Protein AF-A0A953X264-F1 (afdb_monomer)

Solvent-accessible surface area (backbone atoms only — not comparable to full-atom values): 19572 Å² total; per-residue (Å²): 108,73,66,74,77,39,59,80,30,33,63,89,35,45,69,56,50,50,54,51,33,54,52,31,49,48,50,25,53,53,39,51,51,51,44,51,53,51,53,50,53,47,52,52,52,52,49,52,46,52,54,51,52,56,54,53,56,40,58,72,68,73,46,66,70,51,72,53,58,54,45,50,52,52,45,52,54,50,51,50,53,51,60,63,43,54,80,81,44,60,83,83,37,71,69,49,46,52,53,47,53,51,45,55,51,46,53,50,51,40,52,54,59,70,73,55,82,90,76,82,90,74,86,75,94,70,92,72,80,56,77,64,59,54,53,51,53,50,54,51,50,53,54,50,47,51,54,50,48,54,50,39,54,52,42,50,56,50,27,51,49,30,51,51,54,31,50,56,44,48,55,38,58,70,48,16,63,59,47,36,53,52,50,53,50,53,49,53,50,50,53,51,51,51,54,50,49,53,51,51,52,50,51,50,52,51,52,53,50,52,51,47,35,55,74,70,63,69,51,89,74,86,72,82,87,73,80,89,76,80,78,89,65,81,90,71,78,66,66,69,61,54,53,55,49,52,52,52,50,51,50,51,50,53,52,50,51,54,51,50,54,55,73,69,52,83,74,78,84,47,77,66,50,42,36,75,73,73,59,64,81,83,91,74,85,82,81,87,79,79,49,77,67,55,55,52,51,51,52,51,52,52,51,50,51,52,51,50,51,51,50,53,53,52,50,51,53,50,49,41,36,75,76,74,48,54,63,67,60,54,54,50,54,52,55,65,70,74,108

Structure (mmCIF, N/CA/C/O backbone):
data_AF-A0A953X264-F1
#
_entry.id   AF-A0A953X264-F1
#
loop_
_atom_site.group_PDB
_atom_site.id
_atom_site.type_symbol
_atom_site.label_atom_id
_atom_site.label_alt_id
_atom_site.label_comp_id
_atom_site.label_asym_id
_atom_site.label_entity_id
_atom_site.label_seq_id
_atom_site.pdbx_PDB_ins_code
_atom_site.Cartn_x
_atom_site.Cartn_y
_atom_site.Cartn_z
_atom_site.occupancy
_atom_site.B_iso_or_equiv
_atom_site.auth_seq_id
_atom_site.auth_comp_id
_atom_site.auth_asym_id
_atom_site.auth_atom_id
_atom_site.pdbx_PDB_model_num
ATOM 1 N N . ASP A 1 1 ? -1.391 13.172 -0.044 1.00 89.44 1 ASP A N 1
ATOM 2 C CA . ASP A 1 1 ? -2.869 13.216 0.068 1.00 89.44 1 ASP A CA 1
ATOM 3 C C . ASP A 1 1 ? -3.516 11.909 0.502 1.00 89.44 1 ASP A C 1
ATOM 5 O O . ASP A 1 1 ? -4.159 11.907 1.542 1.00 89.44 1 ASP A O 1
ATOM 9 N N . PHE A 1 2 ? -3.340 10.791 -0.218 1.00 93.06 2 PHE A N 1
ATOM 10 C CA . PHE A 1 2 ? -4.019 9.523 0.119 1.00 93.06 2 PHE A CA 1
ATOM 11 C C . PHE A 1 2 ? -3.762 9.045 1.560 1.00 93.06 2 PHE A C 1
ATOM 13 O O . PHE A 1 2 ? -4.703 8.732 2.286 1.00 93.06 2 PHE A O 1
ATOM 20 N N . ARG A 1 3 ? -2.497 9.071 2.008 1.00 92.25 3 ARG A N 1
ATOM 21 C CA . ARG A 1 3 ? -2.125 8.724 3.391 1.00 92.25 3 ARG A CA 1
ATOM 22 C C . ARG A 1 3 ? -2.733 9.665 4.440 1.00 92.25 3 ARG A C 1
ATOM 24 O O . ARG A 1 3 ? -3.077 9.204 5.517 1.00 92.25 3 ARG A O 1
ATOM 31 N N . LEU A 1 4 ? -2.894 10.956 4.125 1.00 92.38 4 LEU A N 1
ATOM 32 C CA . LEU A 1 4 ? -3.469 11.952 5.044 1.00 92.38 4 LEU A CA 1
ATOM 33 C C . LEU A 1 4 ? -4.977 11.758 5.239 1.00 92.38 4 LEU A C 1
ATOM 35 O O . LEU A 1 4 ? -5.487 12.001 6.325 1.00 92.38 4 LEU A O 1
ATOM 39 N N . LYS A 1 5 ? -5.686 11.297 4.204 1.00 93.25 5 LYS A N 1
ATOM 40 C CA . LYS A 1 5 ? -7.124 11.002 4.290 1.00 93.25 5 LYS A CA 1
ATOM 41 C C . LYS A 1 5 ? -7.422 9.702 5.044 1.00 93.25 5 LYS A C 1
ATOM 43 O O . LYS A 1 5 ? -8.493 9.582 5.620 1.00 93.25 5 LYS A O 1
ATOM 48 N N . ASN A 1 6 ? -6.482 8.754 5.054 1.00 93.62 6 ASN A N 1
ATOM 49 C CA . ASN A 1 6 ? -6.672 7.403 5.595 1.00 93.62 6 ASN A CA 1
ATOM 50 C C . ASN A 1 6 ? -5.762 7.087 6.796 1.00 93.62 6 ASN A C 1
ATOM 52 O O . ASN A 1 6 ? -5.444 5.927 7.032 1.00 93.62 6 ASN A O 1
ATOM 56 N N . THR A 1 7 ? -5.324 8.098 7.550 1.00 92.38 7 THR A N 1
ATOM 57 C CA . THR A 1 7 ? -4.299 7.979 8.610 1.00 92.38 7 THR A CA 1
ATOM 58 C C . THR A 1 7 ? -4.561 6.874 9.630 1.00 92.38 7 THR A C 1
ATOM 60 O O . THR A 1 7 ? -3.624 6.190 10.040 1.00 92.38 7 THR A O 1
ATOM 63 N N . LEU A 1 8 ? -5.819 6.692 10.037 1.00 91.00 8 LEU A N 1
ATOM 64 C CA . LEU A 1 8 ? -6.211 5.696 11.038 1.00 91.00 8 LEU A CA 1
ATOM 65 C C . LEU A 1 8 ? -6.263 4.271 10.478 1.00 91.00 8 LEU A C 1
ATOM 67 O O . LEU A 1 8 ? -6.028 3.326 11.221 1.00 91.00 8 LEU A O 1
ATOM 71 N N . ALA A 1 9 ? -6.523 4.119 9.181 1.00 93.62 9 ALA A N 1
ATOM 72 C CA . ALA A 1 9 ? -6.662 2.831 8.501 1.00 93.62 9 ALA A CA 1
ATOM 73 C C . ALA A 1 9 ? -5.407 2.452 7.697 1.00 93.62 9 ALA A C 1
ATOM 75 O O . ALA A 1 9 ? -5.465 1.670 6.747 1.00 93.62 9 ALA A O 1
ATOM 76 N N . LEU A 1 10 ? -4.259 3.045 8.040 1.00 94.56 10 LEU A N 1
ATOM 77 C CA . LEU A 1 10 ? -2.990 2.692 7.420 1.00 94.56 10 LEU A CA 1
ATOM 78 C C . LEU A 1 10 ? -2.531 1.298 7.876 1.00 94.56 10 LEU A C 1
ATOM 80 O O . LEU A 1 10 ? -2.697 0.955 9.050 1.00 94.56 10 LEU A O 1
ATOM 84 N N . PRO A 1 11 ? -1.848 0.531 7.005 1.00 93.88 11 PRO A N 1
ATOM 85 C CA . PRO A 1 11 ? -1.339 -0.800 7.348 1.00 93.88 11 PRO A CA 1
ATOM 86 C C . PRO A 1 11 ? -0.408 -0.780 8.566 1.00 93.88 11 PRO A C 1
ATOM 88 O O . PRO A 1 11 ? -0.473 -1.651 9.425 1.00 93.88 11 PRO A O 1
ATOM 91 N N . GLU A 1 12 ? 0.411 0.267 8.681 1.00 93.94 12 GLU A N 1
ATOM 92 C CA . GLU A 1 12 ? 1.339 0.491 9.798 1.00 93.94 12 GLU A CA 1
ATOM 93 C C . GLU A 1 12 ? 0.623 0.664 11.148 1.00 93.94 12 GLU A C 1
ATOM 95 O O . GLU A 1 12 ? 1.206 0.425 12.204 1.00 93.94 12 GLU A O 1
ATOM 100 N N . LYS A 1 13 ? -0.648 1.083 11.132 1.00 94.56 13 LYS A N 1
ATOM 101 C CA . LYS A 1 13 ? -1.473 1.268 12.330 1.00 94.56 13 LYS A CA 1
ATOM 102 C C . LYS A 1 13 ? -2.273 0.023 12.692 1.00 94.56 13 LYS A C 1
ATOM 104 O O . LYS A 1 13 ? -2.806 -0.019 13.793 1.00 94.56 13 LYS A O 1
ATOM 109 N N . LEU A 1 14 ? -2.322 -1.002 11.838 1.00 94.06 14 LEU A N 1
ATOM 110 C CA . LEU A 1 14 ? -3.155 -2.188 12.050 1.00 94.06 14 LEU A CA 1
ATOM 111 C C . LEU A 1 14 ? -2.875 -2.867 13.395 1.00 94.06 14 LEU A C 1
ATOM 113 O O . LEU A 1 14 ? -3.795 -3.106 14.171 1.00 94.06 14 LEU A O 1
ATOM 117 N N . GLN A 1 15 ? -1.603 -3.134 13.700 1.00 95.12 15 GLN A N 1
ATOM 118 C CA . GLN A 1 15 ? -1.224 -3.815 14.940 1.00 95.12 15 GLN A CA 1
ATOM 119 C C . GLN A 1 15 ? -1.522 -2.966 16.184 1.00 95.12 15 GLN A C 1
ATOM 121 O O . GLN A 1 15 ? -1.933 -3.493 17.215 1.00 95.12 15 GLN A O 1
ATOM 126 N N . PHE A 1 16 ? -1.360 -1.645 16.075 1.00 95.75 16 PHE A N 1
ATOM 127 C CA . PHE A 1 16 ? -1.741 -0.709 17.128 1.00 95.75 16 PHE A CA 1
ATOM 128 C C . PHE A 1 16 ? -3.264 -0.670 17.320 1.00 95.75 16 PHE A C 1
ATOM 130 O O . PHE A 1 16 ? -3.746 -0.787 18.438 1.00 95.75 16 PHE A O 1
ATOM 137 N N . ASN A 1 17 ? -4.039 -0.583 16.240 1.00 95.44 17 ASN A N 1
ATOM 138 C CA . ASN A 1 17 ? -5.499 -0.568 16.309 1.00 95.44 17 ASN A CA 1
ATOM 139 C C . ASN A 1 17 ? -6.051 -1.874 16.896 1.00 95.44 17 ASN A C 1
ATOM 141 O O . ASN A 1 17 ? -6.981 -1.826 17.693 1.00 95.44 17 ASN A O 1
ATOM 145 N N . MET A 1 18 ? -5.455 -3.022 16.558 1.00 95.75 18 MET A N 1
ATOM 146 C CA . MET A 1 18 ? -5.818 -4.324 17.127 1.00 95.75 18 MET A CA 1
ATOM 147 C C . MET A 1 18 ? -5.576 -4.388 18.639 1.00 95.75 18 MET A C 1
ATOM 149 O O . MET A 1 18 ? -6.440 -4.864 19.369 1.00 95.75 18 MET A O 1
ATOM 153 N N . SER A 1 19 ? -4.443 -3.875 19.130 1.00 96.81 19 SER A N 1
ATOM 154 C CA . SER A 1 19 ? -4.162 -3.879 20.572 1.00 96.81 19 SER A CA 1
ATOM 155 C C . SER A 1 19 ? -5.052 -2.901 21.344 1.00 96.81 19 SER A C 1
ATOM 157 O O . SER A 1 19 ? -5.489 -3.197 22.458 1.00 96.81 19 SER A O 1
ATOM 159 N N . ILE A 1 20 ? -5.381 -1.749 20.747 1.00 96.94 20 ILE A N 1
ATOM 160 C CA . ILE A 1 20 ? -6.362 -0.821 21.319 1.00 96.94 20 ILE A CA 1
ATOM 161 C C . ILE A 1 20 ? -7.764 -1.437 21.302 1.00 96.94 20 ILE A C 1
ATOM 163 O O . ILE A 1 20 ? -8.483 -1.279 22.289 1.00 96.94 20 ILE A O 1
ATOM 167 N N . LEU A 1 21 ? -8.144 -2.159 20.243 1.00 97.62 21 LEU A N 1
ATOM 168 C CA . LEU A 1 21 ? -9.421 -2.868 20.172 1.00 97.62 21 LEU A CA 1
ATOM 169 C C . LEU A 1 21 ? -9.524 -3.895 21.300 1.00 97.62 21 LEU A C 1
ATOM 171 O O . LEU A 1 21 ? -10.467 -3.824 22.079 1.00 97.62 21 LEU A O 1
ATOM 175 N N . GLU A 1 22 ? -8.530 -4.772 21.444 1.00 97.62 22 GLU A N 1
ATOM 176 C CA . GLU A 1 22 ? -8.503 -5.798 22.493 1.00 97.62 22 GLU A CA 1
ATOM 177 C C . GLU A 1 22 ? -8.615 -5.176 23.893 1.00 97.62 22 GLU A C 1
ATOM 179 O O . GLU A 1 22 ? -9.422 -5.607 24.719 1.00 97.62 22 GLU A O 1
ATOM 184 N N . ARG A 1 23 ? -7.859 -4.102 24.156 1.00 97.88 23 ARG A N 1
ATOM 185 C CA . ARG A 1 23 ? -7.937 -3.381 25.432 1.00 97.88 23 ARG A CA 1
ATOM 186 C C . ARG A 1 23 ? -9.305 -2.730 25.644 1.00 97.88 23 ARG A C 1
ATOM 188 O O . ARG A 1 23 ? -9.817 -2.758 26.758 1.00 97.88 23 ARG A O 1
ATOM 195 N N . THR A 1 24 ? -9.890 -2.139 24.605 1.00 97.75 24 THR A N 1
ATOM 196 C CA . THR A 1 24 ? -11.208 -1.488 24.677 1.00 97.75 24 THR A CA 1
ATOM 197 C C . THR A 1 24 ? -12.318 -2.507 24.907 1.00 97.75 24 THR A C 1
ATOM 199 O O . THR A 1 24 ? -13.191 -2.275 25.739 1.00 97.75 24 THR A O 1
ATOM 202 N N . GLU A 1 25 ? -12.266 -3.653 24.229 1.00 96.94 25 GLU A N 1
ATOM 203 C CA . GLU A 1 25 ? -13.202 -4.760 24.429 1.00 96.94 25 GLU A CA 1
ATOM 204 C C . GLU A 1 25 ? -13.081 -5.357 25.827 1.00 96.94 25 GLU A C 1
ATOM 206 O O . GLU A 1 25 ? -14.096 -5.595 26.480 1.00 96.94 25 GLU A O 1
ATOM 211 N N . LYS A 1 26 ? -11.850 -5.538 26.319 1.00 97.75 26 LYS A N 1
ATOM 212 C CA . LYS A 1 26 ? -11.614 -5.983 27.690 1.00 97.75 26 LYS A CA 1
ATOM 213 C C . LYS A 1 26 ? -12.192 -4.999 28.705 1.00 97.75 26 LYS A C 1
ATOM 215 O O . LYS A 1 26 ? -12.927 -5.422 29.588 1.00 97.75 26 LYS A O 1
ATOM 220 N N . ASN A 1 27 ? -11.927 -3.702 28.544 1.00 97.31 27 ASN A N 1
ATOM 221 C CA . ASN A 1 27 ? -12.495 -2.675 29.417 1.00 97.31 27 ASN A CA 1
ATOM 222 C C . ASN A 1 27 ? -14.030 -2.691 29.372 1.00 97.31 27 ASN A C 1
ATOM 224 O O . ASN A 1 27 ? -14.659 -2.623 30.419 1.00 97.31 27 ASN A O 1
ATOM 228 N N . ALA A 1 28 ? -14.634 -2.830 28.186 1.00 97.19 28 ALA A N 1
ATOM 229 C CA . ALA A 1 28 ? -16.085 -2.938 28.052 1.00 97.19 28 ALA A CA 1
ATOM 230 C C . ALA A 1 28 ? -16.637 -4.154 28.812 1.00 97.19 28 ALA A C 1
ATOM 232 O O . ALA A 1 28 ? -17.620 -4.022 29.538 1.00 97.19 28 ALA A O 1
ATOM 233 N N . ALA A 1 29 ? -15.990 -5.3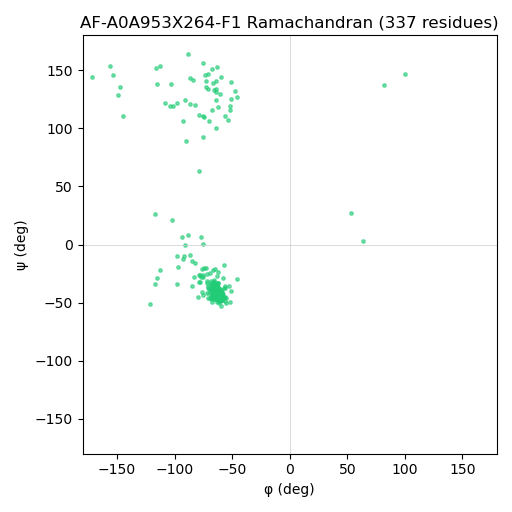15 28.676 1.00 96.94 29 ALA A N 1
ATOM 234 C CA . ALA A 1 29 ? -16.386 -6.541 29.363 1.00 96.94 29 ALA A CA 1
ATOM 235 C C . ALA A 1 29 ? -16.215 -6.441 30.887 1.00 96.94 29 ALA A C 1
ATOM 237 O O . ALA A 1 29 ? -17.073 -6.913 31.630 1.00 96.94 29 ALA A O 1
ATOM 238 N N . ASP A 1 30 ? -15.134 -5.817 31.357 1.00 97.25 30 ASP A N 1
ATOM 239 C CA . ASP A 1 30 ? -14.887 -5.605 32.783 1.00 97.25 30 ASP A CA 1
ATOM 240 C C . ASP A 1 30 ? -15.913 -4.618 33.377 1.00 97.25 30 ASP A C 1
ATOM 242 O O . ASP A 1 30 ? -16.526 -4.924 34.396 1.00 97.25 30 ASP A O 1
ATOM 246 N N . THR A 1 31 ? -16.225 -3.512 32.689 1.00 96.69 31 THR A N 1
ATOM 247 C CA . THR A 1 31 ? -17.299 -2.590 33.106 1.00 96.69 31 THR A CA 1
ATOM 248 C C . THR A 1 31 ? -18.675 -3.268 33.113 1.00 96.69 31 THR A C 1
ATOM 250 O O . THR A 1 31 ? -19.492 -3.007 33.992 1.00 96.69 31 THR A O 1
ATOM 253 N N . GLU A 1 32 ? -18.953 -4.158 32.160 1.00 96.25 32 GLU A N 1
ATOM 254 C CA . GLU A 1 32 ? -20.216 -4.903 32.103 1.00 96.25 32 GLU A CA 1
ATOM 255 C C . GLU A 1 32 ? -20.350 -5.900 33.266 1.00 96.25 32 GLU A C 1
ATOM 257 O O . GLU A 1 32 ? -21.433 -6.040 33.834 1.00 96.25 32 GLU A O 1
ATOM 262 N N . ARG A 1 33 ? -19.242 -6.514 33.702 1.00 96.94 33 ARG A N 1
ATOM 263 C CA . ARG A 1 33 ? -19.202 -7.316 34.937 1.00 96.94 33 ARG A CA 1
ATOM 264 C C . ARG A 1 33 ? -19.456 -6.469 36.183 1.00 96.94 33 ARG A C 1
ATOM 266 O O . ARG A 1 33 ? -20.216 -6.903 37.045 1.00 96.94 33 ARG A O 1
ATOM 273 N N . ASP A 1 34 ? -18.884 -5.269 36.263 1.00 96.00 34 ASP A N 1
ATOM 274 C CA . ASP A 1 34 ? -19.115 -4.354 37.388 1.00 96.00 34 ASP A CA 1
ATOM 275 C C . ASP A 1 34 ? -20.585 -3.913 37.475 1.00 96.00 34 ASP A C 1
ATOM 277 O O . ASP A 1 34 ? -21.149 -3.832 38.566 1.00 96.00 34 ASP A O 1
ATOM 281 N N . ILE A 1 35 ? -21.235 -3.673 36.329 1.00 95.62 35 ILE A N 1
ATOM 282 C CA . ILE A 1 35 ? -22.674 -3.370 36.268 1.00 95.62 35 ILE A CA 1
ATOM 283 C C . ILE A 1 35 ? -23.492 -4.538 36.828 1.00 95.62 35 ILE A C 1
ATOM 285 O O . ILE A 1 35 ? -24.383 -4.312 37.646 1.00 95.62 35 ILE A O 1
ATOM 289 N N . LEU A 1 36 ? -23.175 -5.775 36.428 1.00 95.94 36 LEU A N 1
ATOM 290 C CA . LEU A 1 36 ? -23.853 -6.970 36.938 1.00 95.94 36 LEU A CA 1
ATOM 291 C C . LEU A 1 36 ? -23.663 -7.135 38.452 1.00 95.94 36 LEU A C 1
ATOM 293 O O . LEU A 1 36 ? -24.626 -7.447 39.150 1.00 95.94 36 LEU A O 1
ATOM 297 N N . ALA A 1 37 ? -22.459 -6.871 38.966 1.00 95.25 37 ALA A N 1
ATOM 298 C CA . ALA A 1 37 ? -22.181 -6.915 40.400 1.00 95.25 37 ALA A CA 1
ATOM 299 C C . ALA A 1 37 ? -22.993 -5.865 41.182 1.00 95.25 37 ALA A C 1
ATOM 301 O O . ALA A 1 37 ? -23.547 -6.178 42.236 1.00 95.25 37 ALA A O 1
ATOM 302 N N . ILE A 1 38 ? -23.126 -4.641 40.651 1.00 94.81 38 ILE A N 1
ATOM 303 C CA . ILE A 1 38 ? -23.982 -3.602 41.249 1.00 94.81 38 ILE A CA 1
ATOM 304 C C . ILE A 1 38 ? -25.459 -4.009 41.202 1.00 94.81 38 ILE A C 1
ATOM 306 O O . ILE A 1 38 ? -26.181 -3.799 42.177 1.00 94.81 38 ILE A O 1
ATOM 310 N N . ASP A 1 39 ? -25.922 -4.588 40.094 1.00 93.50 39 ASP A N 1
ATOM 311 C CA . ASP A 1 39 ? -27.306 -5.056 39.963 1.00 93.50 39 ASP A CA 1
ATOM 312 C C . ASP A 1 39 ? -27.630 -6.164 40.977 1.00 93.50 39 ASP A C 1
ATOM 314 O O . ASP A 1 39 ? -28.718 -6.171 41.564 1.00 93.50 39 ASP A O 1
ATOM 318 N N . GLU A 1 40 ? -26.676 -7.054 41.252 1.00 93.31 40 GLU A N 1
ATOM 319 C CA . GLU A 1 40 ? -26.794 -8.070 42.296 1.00 93.31 40 GLU A CA 1
ATOM 320 C C . GLU A 1 40 ? -26.786 -7.458 43.710 1.00 93.31 40 GLU A C 1
ATOM 322 O O . GLU A 1 40 ? -27.677 -7.768 44.506 1.00 93.31 40 GLU A O 1
ATOM 327 N N . GLU A 1 41 ? -25.876 -6.520 44.009 1.00 92.62 41 GLU A N 1
ATOM 328 C CA . GLU A 1 41 ? -25.844 -5.802 45.297 1.00 92.62 41 GLU A CA 1
ATOM 329 C C . GLU A 1 41 ? -27.166 -5.063 45.559 1.00 92.62 41 GLU A C 1
ATOM 331 O O . GLU A 1 41 ? -27.752 -5.180 46.640 1.00 92.62 41 GLU A O 1
ATOM 336 N N . LYS A 1 42 ? -27.699 -4.361 44.551 1.00 90.62 42 LYS A N 1
ATOM 337 C CA . LYS A 1 42 ? -29.004 -3.693 44.634 1.00 90.62 42 LYS A CA 1
ATOM 338 C C . LYS A 1 42 ? -30.134 -4.680 44.906 1.00 90.62 42 LYS A C 1
ATOM 340 O O . LYS A 1 42 ? -31.029 -4.384 45.701 1.00 90.62 42 LYS A O 1
ATOM 345 N N . ARG A 1 43 ? -30.122 -5.846 44.257 1.00 89.94 43 ARG A N 1
ATOM 346 C CA . ARG A 1 43 ? -31.142 -6.883 44.462 1.00 89.94 43 ARG A CA 1
ATOM 347 C C . ARG A 1 43 ? -31.117 -7.426 45.893 1.00 89.94 43 ARG A C 1
ATOM 349 O O . ARG A 1 43 ? -32.177 -7.657 46.469 1.00 89.94 43 ARG A O 1
ATOM 356 N N . LEU A 1 44 ? -29.932 -7.583 46.480 1.00 90.31 44 LEU A N 1
ATOM 357 C CA . LEU A 1 44 ? -29.779 -7.998 47.875 1.00 90.31 44 LEU A CA 1
ATOM 358 C C . LEU A 1 44 ? -30.261 -6.912 48.849 1.00 90.31 44 LEU A C 1
ATOM 360 O O . LEU A 1 44 ? -31.049 -7.211 49.743 1.00 90.31 44 LEU A O 1
ATOM 364 N N . LEU A 1 45 ? -29.868 -5.651 48.639 1.00 88.81 45 LEU A N 1
ATOM 365 C CA . LEU A 1 45 ? -30.285 -4.525 49.488 1.00 88.81 45 LEU A CA 1
ATOM 366 C C . LEU A 1 45 ? -31.798 -4.281 49.444 1.00 88.81 45 LEU A C 1
ATOM 368 O O . LEU A 1 45 ? -32.422 -4.052 50.476 1.00 88.81 45 LEU A O 1
ATOM 372 N N . THR A 1 46 ? -32.405 -4.355 48.258 1.00 86.50 46 THR A N 1
ATOM 373 C CA . THR A 1 46 ? -33.865 -4.228 48.106 1.00 86.50 46 THR A CA 1
ATOM 374 C C . THR A 1 46 ? -34.607 -5.381 48.775 1.00 86.50 46 THR A C 1
ATOM 376 O O . THR A 1 46 ? -35.639 -5.159 49.406 1.00 86.50 46 THR A O 1
ATOM 379 N N . PHE A 1 47 ? -34.078 -6.606 48.696 1.00 85.69 47 PHE A N 1
ATOM 380 C CA . PHE A 1 47 ? -34.624 -7.744 49.432 1.00 85.69 47 PHE A CA 1
ATOM 381 C C . PHE A 1 47 ? -34.536 -7.530 50.950 1.00 85.69 47 PHE A C 1
ATOM 383 O O . PHE A 1 47 ? -35.542 -7.688 51.639 1.00 85.69 47 PHE A O 1
ATOM 390 N N . GLU A 1 48 ? -33.379 -7.101 51.464 1.00 83.88 48 GLU A N 1
ATOM 391 C CA . GLU A 1 48 ? -33.189 -6.792 52.887 1.00 83.88 48 GLU A CA 1
ATOM 392 C C . GLU A 1 48 ? -34.153 -5.693 53.367 1.00 83.88 48 GLU A C 1
ATOM 394 O O . GLU A 1 48 ? -34.808 -5.857 54.399 1.00 83.88 48 GLU A O 1
ATOM 399 N N . ALA A 1 49 ? -34.294 -4.606 52.602 1.00 82.75 49 ALA A N 1
ATOM 400 C CA . ALA A 1 49 ? -35.219 -3.517 52.912 1.00 82.75 49 ALA A CA 1
ATOM 401 C C . ALA A 1 49 ? -36.678 -3.996 52.964 1.00 82.75 49 ALA A C 1
ATOM 403 O O . ALA A 1 49 ? -37.394 -3.674 53.911 1.00 82.75 49 ALA A O 1
ATOM 404 N N . ASN A 1 50 ? -37.106 -4.809 51.993 1.00 80.56 50 ASN A N 1
ATOM 405 C CA . ASN A 1 50 ? -38.465 -5.352 51.943 1.00 80.56 50 ASN A CA 1
ATOM 406 C C . ASN A 1 50 ? -38.757 -6.298 53.116 1.00 80.56 50 ASN A C 1
ATOM 408 O O . ASN A 1 50 ? -39.837 -6.227 53.705 1.00 80.56 50 ASN A O 1
ATOM 412 N N . VAL A 1 51 ? -37.800 -7.157 53.487 1.00 81.38 51 VAL A N 1
ATOM 413 C CA . VAL A 1 51 ? -37.930 -8.051 54.649 1.00 81.38 51 VAL A CA 1
ATOM 414 C C . VAL A 1 51 ? -38.041 -7.239 55.941 1.00 81.38 51 VAL A C 1
ATOM 416 O O . VAL A 1 51 ? -38.947 -7.485 56.737 1.00 81.38 51 VAL A O 1
ATOM 419 N N . LYS A 1 52 ? -37.180 -6.229 56.135 1.00 75.94 52 LYS A N 1
ATOM 420 C CA . LYS A 1 52 ? -37.241 -5.344 57.311 1.00 75.94 52 LYS A CA 1
ATOM 421 C C . LYS A 1 52 ? -38.565 -4.578 57.377 1.00 75.94 52 LYS A C 1
ATOM 423 O O . LYS A 1 52 ? -39.205 -4.578 58.425 1.00 75.94 52 LYS A O 1
ATOM 428 N N . ALA A 1 53 ? -39.022 -4.009 56.261 1.00 72.81 53 ALA A N 1
ATOM 429 C CA . ALA A 1 53 ? -40.293 -3.288 56.186 1.00 72.81 53 ALA A CA 1
ATOM 430 C C . ALA A 1 53 ? -41.506 -4.187 56.504 1.00 72.81 53 ALA A C 1
ATOM 432 O O . ALA A 1 53 ? -42.414 -3.766 57.226 1.00 72.81 53 ALA A O 1
ATOM 433 N N . ALA A 1 54 ? -41.511 -5.436 56.025 1.00 69.81 54 ALA A N 1
ATOM 434 C CA . ALA A 1 54 ? -42.555 -6.413 56.341 1.00 69.81 54 ALA A CA 1
ATOM 435 C C . ALA A 1 54 ? -42.583 -6.771 57.841 1.00 69.81 54 ALA A C 1
ATOM 437 O O . ALA A 1 54 ? -43.658 -6.906 58.438 1.00 69.81 54 ALA A O 1
ATOM 438 N N . THR A 1 55 ? -41.416 -6.875 58.481 1.00 67.44 55 THR A N 1
ATOM 439 C CA . THR A 1 55 ? -41.303 -7.081 59.933 1.00 67.44 55 THR A CA 1
ATOM 440 C C . THR A 1 55 ? -41.815 -5.866 60.719 1.00 67.44 55 THR A C 1
ATOM 442 O O . THR A 1 55 ? -42.601 -6.040 61.650 1.00 67.44 55 THR A O 1
ATOM 445 N N . SER A 1 56 ? -41.493 -4.637 60.299 1.00 61.50 56 SER A N 1
ATOM 446 C CA . SER A 1 56 ? -41.970 -3.401 60.945 1.00 61.50 56 SER A CA 1
ATOM 447 C C . SER A 1 56 ? -43.487 -3.198 60.847 1.00 61.50 56 SER A C 1
ATOM 449 O O . SER A 1 56 ? -44.115 -2.791 61.825 1.00 61.50 56 SER A O 1
ATOM 451 N N . GLN A 1 57 ? -44.109 -3.517 59.704 1.00 57.44 57 GLN A N 1
ATOM 452 C CA . GLN A 1 57 ? -45.573 -3.459 59.568 1.00 57.44 57 GLN A CA 1
ATOM 453 C C . GLN A 1 57 ? -46.279 -4.431 60.520 1.00 57.44 57 GLN A C 1
ATOM 455 O O . GLN A 1 57 ? -47.337 -4.101 61.047 1.00 57.44 57 GLN A O 1
ATOM 460 N N . THR A 1 58 ? -45.661 -5.584 60.794 1.00 55.22 58 THR A N 1
ATOM 461 C CA . THR A 1 58 ? -46.197 -6.582 61.733 1.00 55.22 58 THR A CA 1
ATOM 462 C C . THR A 1 58 ? -46.198 -6.034 63.170 1.00 55.22 58 THR A C 1
ATOM 464 O O . THR A 1 58 ? -47.192 -6.169 63.880 1.00 55.22 58 THR A O 1
ATOM 467 N N . ALA A 1 59 ? -45.139 -5.318 63.568 1.00 53.19 59 ALA A N 1
ATOM 468 C CA . ALA A 1 59 ? -45.018 -4.701 64.894 1.00 53.19 59 ALA A CA 1
ATOM 469 C C . ALA A 1 59 ? -45.996 -3.528 65.139 1.00 53.19 59 ALA A C 1
ATOM 471 O O . ALA A 1 59 ? -46.442 -3.323 66.266 1.00 53.19 59 ALA A O 1
ATOM 472 N N . LEU A 1 60 ? -46.362 -2.766 64.099 1.00 49.12 60 LEU A N 1
ATOM 473 C CA . LEU A 1 60 ? -47.266 -1.605 64.204 1.00 49.12 60 LEU A CA 1
ATOM 474 C C . LEU A 1 60 ? -48.753 -1.985 64.319 1.00 49.12 60 LEU A C 1
ATOM 476 O O . LEU A 1 60 ? -49.533 -1.235 64.901 1.00 49.12 60 LEU A O 1
ATOM 480 N N . THR A 1 61 ? -49.158 -3.151 63.812 1.00 52.97 61 THR A N 1
ATOM 481 C CA . THR A 1 61 ? -50.539 -3.661 63.917 1.00 52.97 61 THR A CA 1
ATOM 482 C C . THR A 1 61 ? -50.895 -4.236 65.295 1.00 52.97 61 THR A C 1
ATOM 484 O O . THR A 1 61 ? -51.967 -4.818 65.451 1.00 52.97 61 THR A O 1
ATOM 487 N N . GLY A 1 62 ? -50.016 -4.118 66.302 1.00 42.09 62 GLY A N 1
ATOM 488 C CA . GLY A 1 62 ? -50.249 -4.619 67.669 1.00 42.09 62 GLY A CA 1
ATOM 489 C C . GLY A 1 62 ? -50.396 -6.142 67.770 1.00 42.09 62 GLY A C 1
ATOM 490 O O . GLY A 1 62 ? -50.623 -6.686 68.846 1.00 42.09 62 GLY A O 1
ATOM 491 N N . THR A 1 63 ? -50.240 -6.840 66.648 1.00 44.09 63 THR A N 1
ATOM 492 C CA . THR A 1 63 ? -50.092 -8.285 66.597 1.00 44.09 63 THR A CA 1
ATOM 493 C C . THR A 1 63 ? -48.597 -8.518 66.685 1.00 44.09 63 THR A C 1
ATOM 495 O O . THR A 1 63 ? -47.914 -8.506 65.663 1.00 44.09 63 THR A O 1
ATOM 498 N N . SER A 1 64 ? -48.056 -8.650 67.902 1.00 46.47 64 SER A N 1
ATOM 499 C CA . SER A 1 64 ? -46.720 -9.234 68.047 1.00 46.47 64 SER A CA 1
ATOM 500 C C . SER A 1 64 ? -46.699 -10.479 67.163 1.00 46.47 64 SER A C 1
ATOM 502 O O . SER A 1 64 ? -47.645 -11.269 67.279 1.00 46.47 64 SER A O 1
ATOM 504 N N . PRO A 1 65 ? -45.722 -10.644 66.250 1.00 50.12 65 PRO A N 1
ATOM 505 C CA . PRO A 1 65 ? -45.605 -11.900 65.536 1.00 50.12 65 PRO A CA 1
ATOM 506 C C . PRO A 1 65 ? -45.579 -12.971 66.620 1.00 50.12 65 PRO A C 1
ATOM 508 O O . PRO A 1 65 ? -44.715 -12.956 67.498 1.00 50.12 65 PRO A O 1
ATOM 511 N N . THR A 1 66 ? -46.587 -13.843 66.652 1.00 56.12 66 THR A N 1
ATOM 512 C CA . THR A 1 66 ? -46.471 -15.062 67.441 1.00 56.12 66 THR A CA 1
ATOM 513 C C . THR A 1 66 ? -45.144 -15.679 67.022 1.00 56.12 66 THR A C 1
ATOM 515 O O . THR A 1 66 ? -44.821 -15.650 65.835 1.00 56.12 66 THR A O 1
ATOM 518 N N . ALA A 1 67 ? -44.360 -16.229 67.952 1.00 59.62 67 ALA A N 1
ATOM 519 C CA . ALA A 1 67 ? -43.080 -16.867 67.618 1.00 59.62 67 ALA A CA 1
ATOM 520 C C . ALA A 1 67 ? -43.199 -17.810 66.393 1.00 59.62 67 ALA A C 1
ATOM 522 O O . ALA A 1 67 ? -42.291 -17.907 65.576 1.00 59.62 67 ALA A O 1
ATOM 523 N N . GLN A 1 68 ? -44.387 -18.396 66.200 1.00 59.66 68 GLN A N 1
ATOM 524 C CA . GLN A 1 68 ? -44.821 -19.115 65.000 1.00 59.66 68 GLN A CA 1
ATOM 525 C C . GLN A 1 68 ? -44.655 -18.351 63.666 1.00 59.66 68 GLN A C 1
ATOM 527 O O . GLN A 1 68 ? -44.080 -18.914 62.742 1.00 59.66 68 GLN A O 1
ATOM 532 N N . SER A 1 69 ? -45.106 -17.096 63.527 1.00 67.88 69 SER A N 1
ATOM 533 C CA . SER A 1 69 ? -45.031 -16.378 62.240 1.00 67.88 69 SER A CA 1
ATOM 534 C C . SER A 1 69 ? -43.603 -15.961 61.872 1.00 67.88 69 SER A C 1
ATOM 536 O O . SER A 1 69 ? -43.291 -15.754 60.701 1.00 67.88 69 SER A O 1
ATOM 538 N N . GLU A 1 70 ? -42.727 -15.799 62.866 1.00 70.50 70 GLU A N 1
ATOM 539 C CA . GLU A 1 70 ? -41.308 -15.509 62.637 1.00 70.50 70 GLU A CA 1
ATOM 540 C C . GLU A 1 70 ? -40.548 -16.767 62.189 1.00 70.50 70 GLU A C 1
ATOM 542 O O . GLU A 1 70 ? -39.792 -16.707 61.217 1.00 70.50 70 GLU A O 1
ATOM 547 N N . ILE A 1 71 ? -40.846 -17.920 62.803 1.00 74.31 71 ILE A N 1
ATOM 548 C CA . ILE A 1 71 ? -40.356 -19.237 62.363 1.00 74.31 71 ILE A CA 1
ATOM 549 C C . ILE A 1 71 ? -40.836 -19.546 60.930 1.00 74.31 71 ILE A C 1
ATOM 551 O O . ILE A 1 71 ? -40.039 -19.980 60.099 1.00 74.31 71 ILE A O 1
ATOM 555 N N . GLU A 1 72 ? -42.100 -19.263 60.590 1.00 76.50 72 GLU A N 1
ATOM 556 C CA . GLU A 1 72 ? -42.634 -19.443 59.225 1.00 76.50 72 GLU A CA 1
ATOM 557 C C . GLU A 1 72 ? -41.912 -18.574 58.186 1.00 76.50 72 GLU A C 1
ATOM 559 O O . GLU A 1 72 ? -41.518 -19.070 57.129 1.00 76.50 72 GLU A O 1
ATOM 564 N N . ARG A 1 73 ? -41.660 -17.293 58.492 1.00 77.88 73 ARG A N 1
ATOM 565 C CA . ARG A 1 73 ? -40.910 -16.399 57.590 1.00 77.88 73 ARG A CA 1
ATOM 566 C C . ARG A 1 73 ? -39.471 -16.860 57.378 1.00 77.88 73 ARG A C 1
ATOM 568 O O . ARG A 1 73 ? -38.966 -16.802 56.254 1.00 77.88 73 ARG A O 1
ATOM 575 N N . GLN A 1 74 ? -38.805 -17.321 58.435 1.00 76.94 74 GLN A N 1
ATOM 576 C CA . GLN A 1 74 ? -37.457 -17.877 58.327 1.00 76.94 74 GLN A CA 1
ATOM 577 C C . GLN A 1 74 ? -37.458 -19.152 57.470 1.00 76.94 74 GLN A C 1
ATOM 579 O O . GLN A 1 74 ? -36.616 -19.275 56.576 1.00 76.94 74 GLN A O 1
ATOM 584 N N . LEU A 1 75 ? -38.441 -20.040 57.653 1.00 81.69 75 LEU A N 1
ATOM 585 C CA . LEU A 1 75 ? -38.609 -21.256 56.852 1.00 81.69 75 LEU A CA 1
ATOM 586 C C . LEU A 1 75 ? -38.804 -20.941 55.359 1.00 81.69 75 LEU A C 1
ATOM 588 O O . LEU A 1 75 ? -38.153 -21.554 54.510 1.00 81.69 75 LEU A O 1
ATOM 592 N N . ASP A 1 76 ? -39.644 -19.962 55.028 1.00 81.38 76 ASP A N 1
ATOM 593 C CA . ASP A 1 76 ? -39.868 -19.542 53.641 1.00 81.38 76 ASP A CA 1
ATOM 594 C C . ASP A 1 76 ? -38.620 -18.908 53.015 1.00 81.38 76 ASP A C 1
ATOM 596 O O . ASP A 1 76 ? -38.303 -19.172 51.850 1.00 81.38 76 ASP A O 1
ATOM 600 N N . SER A 1 77 ? -37.841 -18.151 53.794 1.00 82.62 77 SER A N 1
ATOM 601 C CA . SER A 1 77 ? -36.559 -17.609 53.332 1.00 82.62 77 SER A CA 1
ATOM 602 C C . SER A 1 77 ? -35.534 -18.713 53.023 1.00 82.62 77 SER A C 1
ATOM 604 O O . SER A 1 77 ? -34.851 -18.649 51.996 1.00 82.62 77 SER A O 1
ATOM 606 N N . LEU A 1 78 ? -35.461 -19.763 53.855 1.00 83.38 78 LEU A N 1
ATOM 607 C CA . LEU A 1 78 ? -34.584 -20.915 53.629 1.00 83.38 78 LEU A CA 1
ATOM 608 C C . LEU A 1 78 ? -35.042 -21.743 52.420 1.00 83.38 78 LEU A C 1
ATOM 610 O O . LEU A 1 78 ? -34.199 -22.169 51.628 1.00 83.38 78 LEU A O 1
ATOM 614 N N . LYS A 1 79 ? -36.357 -21.920 52.224 1.00 85.44 79 LYS A N 1
ATOM 615 C CA . LYS A 1 79 ? -36.922 -22.573 51.028 1.00 85.44 79 LYS A CA 1
ATOM 616 C C . LYS A 1 79 ? -36.517 -21.842 49.749 1.00 85.44 79 LYS A C 1
ATOM 618 O O . LYS A 1 79 ? -36.127 -22.488 48.775 1.00 85.44 79 LYS A O 1
ATOM 623 N N . LEU A 1 80 ? -36.556 -20.507 49.757 1.00 83.94 80 LEU A N 1
ATOM 624 C CA . LEU A 1 80 ? -36.153 -19.692 48.609 1.00 83.94 80 LEU A CA 1
ATOM 625 C C . LEU A 1 80 ? -34.654 -19.852 48.299 1.00 83.94 80 LEU A C 1
ATOM 627 O O . LEU A 1 80 ? -34.273 -20.026 47.141 1.00 83.94 80 LEU A O 1
ATOM 631 N N . GLN A 1 81 ? -33.809 -19.849 49.336 1.00 81.50 81 GLN A N 1
ATOM 632 C CA . GLN A 1 81 ? -32.367 -20.079 49.198 1.00 81.50 81 GLN A CA 1
ATOM 633 C C . GLN A 1 81 ? -32.053 -21.489 48.679 1.00 81.50 81 GLN A C 1
ATOM 635 O O . GLN A 1 81 ? -31.192 -21.647 47.810 1.00 81.50 81 GLN A O 1
ATOM 640 N N . TYR A 1 82 ? -32.772 -22.507 49.163 1.00 83.94 82 TYR A N 1
ATOM 641 C CA . TYR A 1 82 ? -32.645 -23.884 48.686 1.00 83.94 82 TYR A CA 1
ATOM 642 C C . TYR A 1 82 ? -33.016 -23.996 47.203 1.00 83.94 82 TYR A C 1
ATOM 644 O O . TYR A 1 82 ? -32.249 -24.576 46.431 1.00 83.94 82 TYR A O 1
ATOM 652 N N . ALA A 1 83 ? -34.135 -23.383 46.793 1.00 84.69 83 ALA A N 1
ATOM 653 C CA . ALA A 1 83 ? -34.604 -23.356 45.406 1.00 84.69 83 ALA A CA 1
ATOM 654 C C . ALA A 1 83 ? -33.613 -22.651 44.460 1.00 84.69 83 ALA A C 1
ATOM 656 O O . ALA A 1 83 ? -33.324 -23.152 43.374 1.00 84.69 83 ALA A O 1
ATOM 657 N N . ALA A 1 84 ? -33.032 -21.523 44.884 1.00 82.31 84 ALA A N 1
ATOM 658 C CA . ALA A 1 84 ? -32.010 -20.821 44.107 1.00 82.31 84 ALA A CA 1
ATOM 659 C C . ALA A 1 84 ? -30.729 -21.663 43.941 1.00 82.31 84 ALA A C 1
ATOM 661 O O . ALA A 1 84 ? -30.163 -21.739 42.850 1.00 82.31 84 ALA A O 1
ATOM 662 N N . LYS A 1 85 ? -30.292 -22.347 45.008 1.00 84.19 85 LYS A N 1
ATOM 663 C CA . LYS A 1 85 ? -29.089 -23.195 44.995 1.00 84.19 85 LYS A CA 1
ATOM 664 C C . LYS A 1 85 ? -29.283 -24.525 44.258 1.00 84.19 85 LYS A C 1
ATOM 666 O O . LYS A 1 85 ? -28.290 -25.086 43.796 1.00 84.19 85 LYS A O 1
ATOM 671 N N . THR A 1 86 ? -30.518 -24.999 44.062 1.00 85.44 86 THR A N 1
ATOM 672 C CA . THR A 1 86 ? -30.786 -26.240 43.304 1.00 85.44 86 THR A CA 1
ATOM 673 C C . THR A 1 86 ? -30.443 -26.110 41.816 1.00 85.44 86 THR A C 1
ATOM 675 O O . THR A 1 86 ? -30.196 -27.117 41.160 1.00 85.44 86 THR A O 1
ATOM 678 N N . ALA A 1 87 ? -30.397 -24.884 41.280 1.00 81.94 87 ALA A N 1
ATOM 679 C CA . ALA A 1 87 ? -30.012 -24.626 39.892 1.00 81.94 87 ALA A CA 1
ATOM 680 C C . ALA A 1 87 ? -28.505 -24.820 39.630 1.00 81.94 87 ALA A C 1
ATOM 682 O O . ALA A 1 87 ? -28.101 -24.993 38.483 1.00 81.94 87 ALA A O 1
ATOM 683 N N . ILE A 1 88 ? -27.678 -24.785 40.683 1.00 82.69 88 ILE A N 1
ATOM 684 C CA . ILE A 1 88 ? -26.209 -24.802 40.591 1.00 82.69 88 ILE A CA 1
ATOM 685 C C . ILE A 1 88 ? -25.627 -26.055 41.267 1.00 82.69 88 ILE A C 1
ATOM 687 O O . ILE A 1 88 ? -24.634 -26.606 40.796 1.00 82.69 88 ILE A O 1
ATOM 691 N N . TYR A 1 89 ? -26.250 -26.539 42.348 1.00 83.62 89 TYR A N 1
ATOM 692 C CA . TYR A 1 89 ? -25.748 -27.647 43.161 1.00 83.62 89 TYR A CA 1
ATOM 693 C C . TYR A 1 89 ? -26.658 -28.879 43.110 1.00 83.62 89 TYR A C 1
ATOM 695 O O . TYR A 1 89 ? -27.879 -28.787 43.230 1.00 83.62 89 TYR A O 1
ATOM 703 N N . ALA A 1 90 ? -26.047 -30.064 43.008 1.00 83.88 90 ALA A N 1
ATOM 704 C CA . ALA A 1 90 ? -26.763 -31.333 43.097 1.00 83.88 90 ALA A CA 1
ATOM 705 C C . ALA A 1 90 ? -27.329 -31.565 44.518 1.00 83.88 90 ALA A C 1
ATOM 707 O O . ALA A 1 90 ? -26.698 -31.156 45.499 1.00 83.88 90 ALA A O 1
ATOM 708 N N . PRO A 1 91 ? -28.447 -32.307 44.675 1.00 81.19 91 PRO A N 1
ATOM 709 C CA . PRO A 1 91 ? -29.067 -32.575 45.982 1.00 81.19 91 PRO A CA 1
ATOM 710 C C . PRO A 1 91 ? -28.146 -33.254 47.013 1.00 81.19 91 PRO A C 1
ATOM 712 O O . PRO A 1 91 ? -28.430 -33.251 48.209 1.00 81.19 91 PRO A O 1
ATOM 715 N N . THR A 1 92 ? -27.046 -33.861 46.564 1.00 82.00 92 THR A N 1
ATOM 716 C CA . THR A 1 92 ? -26.047 -34.544 47.395 1.00 82.00 92 THR A CA 1
ATOM 717 C C . THR A 1 92 ? -24.949 -33.627 47.943 1.00 82.00 92 THR A C 1
ATOM 719 O O . THR A 1 92 ? -24.178 -34.077 48.791 1.00 82.00 92 THR A O 1
ATOM 722 N N . HIS A 1 93 ? -24.871 -32.368 47.496 1.00 86.62 93 HIS A N 1
ATOM 723 C CA . HIS A 1 93 ? -23.837 -31.414 47.903 1.00 86.62 93 HIS A CA 1
ATOM 724 C C . HIS A 1 93 ? -23.926 -31.089 49.412 1.00 86.62 93 HIS A C 1
ATOM 726 O O . HIS A 1 93 ? -25.037 -30.937 49.930 1.00 86.62 93 HIS A O 1
ATOM 732 N N . PRO A 1 94 ? -22.799 -30.952 50.142 1.00 84.50 94 PRO A N 1
ATOM 733 C CA . PRO A 1 94 ? -22.801 -30.688 51.586 1.00 84.50 94 PRO A CA 1
ATOM 734 C C . PRO A 1 94 ? -23.596 -29.434 51.982 1.00 84.50 94 PRO A C 1
ATOM 736 O O . PRO A 1 94 ? -24.323 -29.485 52.970 1.00 84.50 94 PRO A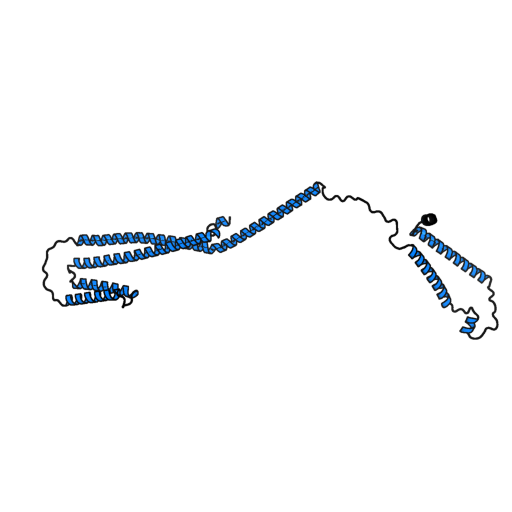 O 1
ATOM 739 N N . GLU A 1 95 ? -23.557 -28.361 51.181 1.00 77.81 95 GLU A N 1
ATOM 740 C CA . GLU A 1 95 ? -24.396 -27.168 51.417 1.00 77.81 95 GLU A CA 1
ATOM 741 C C . GLU A 1 95 ? -25.899 -27.438 51.244 1.00 77.81 95 GLU A C 1
ATOM 743 O O . GLU A 1 95 ? -26.716 -26.914 51.992 1.00 77.81 95 GLU A O 1
ATOM 748 N N . MET A 1 96 ? -26.292 -28.283 50.285 1.00 87.81 96 MET A N 1
ATOM 749 C CA . MET A 1 96 ? -27.706 -28.636 50.096 1.00 87.81 96 MET A CA 1
ATOM 750 C C . MET A 1 96 ? -28.222 -29.483 51.263 1.00 87.81 96 MET A C 1
ATOM 752 O O . MET A 1 96 ? -29.382 -29.362 51.654 1.00 87.81 96 MET A O 1
ATOM 756 N N . ARG A 1 97 ? -27.356 -30.315 51.856 1.00 84.38 97 ARG A N 1
ATOM 757 C CA . ARG A 1 97 ? -27.672 -31.095 53.061 1.00 84.38 97 ARG A CA 1
ATOM 758 C C . ARG A 1 97 ? -27.792 -30.220 54.303 1.00 84.38 97 ARG A C 1
ATOM 760 O O . ARG A 1 97 ? -28.711 -30.446 55.081 1.00 84.38 97 ARG A O 1
ATOM 767 N N . SER A 1 98 ? -26.906 -29.239 54.488 1.00 83.44 98 SER A N 1
ATOM 768 C CA . SER A 1 98 ? -26.980 -28.332 55.639 1.00 83.44 98 SER A CA 1
ATOM 769 C C . SER A 1 98 ? -28.205 -27.420 55.568 1.00 83.44 98 SER A C 1
ATOM 771 O O . SER A 1 98 ? -28.898 -27.281 56.572 1.00 83.44 98 SER A O 1
ATOM 773 N N . LEU A 1 99 ? -28.537 -26.881 54.387 1.00 84.12 99 LEU A N 1
ATOM 774 C CA . LEU A 1 99 ? -29.775 -26.120 54.188 1.00 84.12 99 LEU A CA 1
ATOM 775 C C . LEU A 1 99 ? -31.016 -26.973 54.455 1.00 84.12 99 LEU A C 1
ATOM 777 O O . LEU A 1 99 ? -31.927 -26.519 55.139 1.00 84.12 99 LEU A O 1
ATOM 781 N N . LYS A 1 100 ? -31.041 -28.217 53.961 1.00 87.44 100 LYS A N 1
ATOM 782 C CA . LYS A 1 100 ? -32.157 -29.131 54.218 1.00 87.44 100 LYS A CA 1
ATOM 783 C C . LYS A 1 100 ? -32.294 -29.460 55.708 1.00 87.44 100 LYS A C 1
ATOM 785 O O . LYS A 1 100 ? -33.390 -29.380 56.238 1.00 87.44 100 LYS A O 1
ATOM 790 N N . ALA A 1 101 ? -31.186 -29.737 56.396 1.00 85.94 101 ALA A N 1
ATOM 791 C CA . ALA A 1 101 ? -31.192 -29.981 57.837 1.00 85.94 101 ALA A CA 1
ATOM 792 C C . ALA A 1 101 ? -31.669 -28.757 58.641 1.00 85.94 101 ALA A C 1
ATOM 794 O O . ALA A 1 101 ? -32.379 -28.915 59.629 1.00 85.94 101 ALA A O 1
ATOM 795 N N . ALA A 1 102 ? -31.310 -27.543 58.212 1.00 84.75 102 ALA A N 1
ATOM 796 C CA . ALA A 1 102 ? -31.791 -26.309 58.827 1.00 84.75 102 ALA A CA 1
ATOM 797 C C . ALA A 1 102 ? -33.298 -26.090 58.592 1.00 84.75 102 ALA A C 1
ATOM 799 O O . ALA A 1 102 ? -34.001 -25.687 59.515 1.00 84.75 102 ALA A O 1
ATOM 800 N N . MET A 1 103 ? -33.807 -26.408 57.394 1.00 87.38 103 MET A N 1
ATOM 801 C CA . MET A 1 103 ? -35.247 -26.395 57.105 1.00 87.38 103 MET A CA 1
ATOM 802 C C . MET A 1 103 ? -36.007 -27.412 57.963 1.00 87.38 103 MET A C 1
ATOM 804 O O . MET A 1 103 ? -37.000 -27.047 58.583 1.00 87.38 103 MET A O 1
ATOM 808 N N . ASP A 1 104 ? -35.511 -28.650 58.049 1.00 87.38 104 ASP A N 1
ATOM 809 C CA . ASP A 1 104 ? -36.125 -29.716 58.849 1.00 87.38 104 ASP A CA 1
ATOM 810 C C . ASP A 1 104 ? -36.148 -29.346 60.349 1.00 87.38 104 ASP A C 1
ATOM 812 O O . ASP A 1 104 ? -37.120 -29.627 61.053 1.00 87.38 104 ASP A O 1
ATOM 816 N N . ALA A 1 105 ? -35.099 -28.680 60.849 1.00 86.69 105 ALA A N 1
ATOM 817 C CA . ALA A 1 105 ? -35.031 -28.201 62.230 1.00 86.69 105 ALA A CA 1
ATOM 818 C C . ALA A 1 105 ? -36.057 -27.090 62.517 1.00 86.69 105 ALA A C 1
ATOM 820 O O . ALA A 1 105 ? -36.779 -27.175 63.512 1.00 86.69 105 ALA A O 1
ATOM 821 N N . LEU A 1 106 ? -36.169 -26.092 61.630 1.00 84.50 106 LEU A N 1
ATOM 822 C CA . LEU A 1 106 ? -37.165 -25.022 61.761 1.00 84.50 106 LEU A CA 1
ATOM 823 C C . LEU A 1 106 ? -38.602 -25.544 61.635 1.00 84.50 106 LEU A C 1
ATOM 825 O O . LEU A 1 106 ? -39.495 -25.071 62.333 1.00 84.50 106 LEU A O 1
ATOM 829 N N . GLU A 1 107 ? -38.841 -26.528 60.770 1.00 84.12 107 GLU A N 1
ATOM 830 C CA . GLU A 1 107 ? -40.166 -27.129 60.596 1.00 84.12 107 GLU A CA 1
ATOM 831 C C . GLU A 1 107 ? -40.599 -27.912 61.849 1.00 84.12 107 GLU A C 1
ATOM 833 O O . GLU A 1 107 ? -41.759 -27.841 62.263 1.00 84.12 107 GLU A O 1
ATOM 838 N N . GLN A 1 108 ? -39.660 -28.583 62.527 1.00 83.19 108 GLN A N 1
ATOM 839 C CA . GLN A 1 108 ? -39.913 -29.192 63.838 1.00 83.19 108 GLN A CA 1
ATOM 840 C C . GLN A 1 108 ? -40.182 -28.151 64.929 1.00 83.19 108 GLN A C 1
ATOM 842 O O . GLN A 1 108 ? -41.019 -28.379 65.805 1.00 83.19 108 GLN A O 1
ATOM 847 N N . GLU A 1 109 ? -39.482 -27.020 64.899 1.00 79.75 109 GLU A N 1
ATOM 848 C CA . GLU A 1 109 ? -39.690 -25.925 65.847 1.00 79.75 109 GLU A CA 1
ATOM 849 C C . GLU A 1 109 ? -41.062 -25.268 65.652 1.00 79.75 109 GLU A C 1
ATOM 851 O O . GLU A 1 109 ? -41.774 -25.024 66.629 1.00 79.75 109 GLU A O 1
ATOM 856 N N . LEU A 1 110 ? -41.502 -25.124 64.397 1.00 80.56 110 LEU A N 1
ATOM 857 C CA . LEU A 1 110 ? -42.848 -24.675 64.053 1.00 80.56 110 LEU A CA 1
ATOM 858 C C . LEU A 1 110 ? -43.920 -25.637 64.581 1.00 80.56 110 LEU A C 1
ATOM 860 O O . LEU A 1 110 ? -44.884 -25.206 65.214 1.00 80.56 110 LEU A O 1
ATOM 864 N N . GLN A 1 111 ? -43.735 -26.945 64.388 1.00 78.12 111 GLN A N 1
ATOM 865 C CA . GLN A 1 111 ? -44.663 -27.962 64.896 1.00 78.12 111 GLN A CA 1
ATOM 866 C C . GLN A 1 111 ? -44.737 -27.973 66.430 1.00 78.12 111 GLN A C 1
ATOM 868 O O . GLN A 1 111 ? -45.821 -28.122 66.996 1.00 78.12 111 GLN A O 1
ATOM 873 N N . ARG A 1 112 ? -43.608 -27.771 67.122 1.00 78.12 112 ARG A N 1
ATOM 874 C CA . ARG A 1 112 ? -43.576 -27.650 68.591 1.00 78.12 112 ARG A CA 1
ATOM 875 C C . ARG A 1 112 ? -44.297 -26.397 69.072 1.00 78.12 112 ARG A C 1
ATOM 877 O O . ARG A 1 112 ? -45.066 -26.479 70.026 1.00 78.12 112 ARG A O 1
ATOM 884 N N . ALA A 1 113 ? -44.098 -25.275 68.384 1.00 69.06 113 ALA A N 1
ATOM 885 C CA . ALA A 1 113 ? -44.789 -24.029 68.679 1.00 69.06 113 ALA A CA 1
ATOM 886 C C . ALA A 1 113 ? -46.303 -24.125 68.410 1.00 69.06 113 ALA A C 1
ATOM 888 O O . ALA A 1 113 ? -47.078 -23.472 69.101 1.00 69.06 113 ALA A O 1
ATOM 889 N N . GLN A 1 114 ? -46.747 -24.937 67.442 1.00 65.75 114 GLN A N 1
ATOM 890 C CA . GLN A 1 114 ? -48.167 -25.202 67.151 1.00 65.75 114 GLN A CA 1
ATOM 891 C C . GLN A 1 114 ? -48.838 -26.166 68.151 1.00 65.75 114 GLN A C 1
ATOM 893 O O . GLN A 1 114 ? -50.058 -26.140 68.295 1.00 65.75 114 GLN A O 1
ATOM 898 N N . ALA A 1 115 ? -48.065 -26.988 68.871 1.00 60.06 115 ALA A N 1
ATOM 899 C CA . ALA A 1 115 ? -48.575 -28.010 69.792 1.00 60.06 115 ALA A CA 1
ATOM 900 C C . ALA A 1 115 ? -48.761 -27.544 71.256 1.00 60.06 115 ALA A C 1
ATOM 902 O O . ALA A 1 115 ? -49.208 -28.332 72.092 1.00 60.06 115 ALA A O 1
ATOM 903 N N . GLN A 1 116 ? -48.444 -26.287 71.592 1.00 49.44 116 GLN A N 1
ATOM 904 C CA . GLN A 1 116 ? -48.609 -25.723 72.941 1.00 49.44 116 GLN A CA 1
ATOM 905 C C . GLN A 1 116 ? -49.767 -24.704 73.001 1.00 49.44 116 GLN A C 1
ATOM 907 O O . GLN A 1 116 ? -49.730 -23.707 72.279 1.00 49.44 116 GLN A O 1
ATOM 912 N N . PRO A 1 117 ? -50.795 -24.902 73.859 1.00 41.00 117 PRO A N 1
ATOM 913 C CA . PRO A 1 117 ? -51.851 -23.915 74.067 1.00 41.00 117 PRO A CA 1
ATOM 914 C C . PRO A 1 117 ? -51.336 -22.713 74.868 1.00 41.00 117 PRO A C 1
ATOM 916 O O . PRO A 1 117 ? -50.583 -22.867 75.829 1.00 41.00 117 PRO A O 1
ATOM 919 N N . ALA A 1 118 ? -51.796 -21.527 74.473 1.00 48.72 118 ALA A N 1
ATOM 920 C CA . ALA A 1 118 ? -51.485 -20.235 75.072 1.00 48.72 118 ALA A CA 1
ATOM 921 C C . ALA A 1 118 ? -51.603 -20.211 76.611 1.00 48.72 118 ALA A C 1
ATOM 923 O O . ALA A 1 118 ? -52.632 -20.587 77.176 1.00 48.72 118 ALA A O 1
ATOM 924 N N . ALA A 1 119 ? -50.574 -19.673 77.270 1.00 32.47 119 ALA A N 1
ATOM 925 C CA . ALA A 1 119 ? -50.610 -19.200 78.653 1.00 32.47 119 ALA A CA 1
ATOM 926 C C . ALA A 1 119 ? -50.365 -17.674 78.679 1.00 32.47 119 ALA A C 1
ATOM 928 O O . ALA A 1 119 ? -49.752 -17.146 77.748 1.00 32.47 119 ALA A O 1
ATOM 929 N N . PRO A 1 120 ? -50.891 -16.947 79.683 1.00 38.00 120 PRO A N 1
ATOM 930 C CA . PRO A 1 120 ? -51.281 -15.547 79.543 1.00 38.00 120 PRO A CA 1
ATOM 931 C C . PRO A 1 120 ? -50.099 -14.586 79.474 1.00 38.00 120 PRO A C 1
ATOM 933 O O . PRO A 1 120 ? -49.099 -14.751 80.169 1.00 38.00 120 PRO A O 1
ATOM 936 N N . ALA A 1 121 ? -50.294 -13.530 78.686 1.00 39.16 121 ALA A N 1
ATOM 937 C CA . ALA A 1 121 ? -49.435 -12.363 78.621 1.00 39.16 121 ALA A CA 1
ATOM 938 C C . ALA A 1 121 ? -49.195 -11.773 80.019 1.00 39.16 121 ALA A C 1
ATOM 940 O O . ALA A 1 121 ? -50.125 -11.321 80.689 1.00 39.16 121 ALA A O 1
ATOM 941 N N . GLN A 1 122 ? -47.931 -11.744 80.430 1.00 30.47 122 GLN A N 1
ATOM 942 C CA . GLN A 1 122 ? -47.444 -10.794 81.417 1.00 30.47 122 GLN A CA 1
ATOM 943 C C . GLN A 1 122 ? -46.799 -9.654 80.643 1.00 30.47 122 GLN A C 1
ATOM 945 O O . GLN A 1 122 ? -45.909 -9.875 79.828 1.00 30.47 122 GLN A O 1
ATOM 950 N N . THR A 1 123 ? -47.305 -8.452 80.875 1.00 41.81 123 THR A N 1
ATOM 951 C CA . THR A 1 123 ? -46.687 -7.179 80.516 1.00 41.81 123 THR A CA 1
ATOM 952 C C . THR A 1 123 ? -45.339 -7.030 81.218 1.00 41.81 123 THR A C 1
ATOM 954 O O . THR A 1 123 ? -45.298 -7.097 82.448 1.00 41.81 123 THR A O 1
ATOM 957 N N . PRO A 1 124 ? -44.279 -6.693 80.473 1.00 38.56 124 PRO A N 1
ATOM 958 C CA . PRO A 1 124 ? -43.313 -5.716 80.937 1.00 38.56 124 PRO A CA 1
ATOM 959 C C . PRO A 1 124 ? -43.600 -4.396 80.229 1.00 38.56 124 PRO A C 1
ATOM 961 O O . PRO A 1 124 ? -43.562 -4.294 79.002 1.00 38.56 124 PRO A O 1
ATOM 964 N N . GLU A 1 125 ? -43.911 -3.381 81.027 1.00 41.66 125 GLU A N 1
ATOM 965 C CA . GLU A 1 125 ? -43.606 -2.007 80.664 1.00 41.66 125 GLU A CA 1
ATOM 966 C C . GLU A 1 125 ? -42.101 -1.933 80.396 1.00 41.66 125 GLU A C 1
ATOM 968 O O . GLU A 1 125 ? -41.303 -2.059 81.319 1.00 41.66 125 GLU A O 1
ATOM 973 N N . GLU A 1 126 ? -41.700 -1.736 79.145 1.00 34.06 126 GLU A N 1
ATOM 974 C CA . GLU A 1 126 ? -40.349 -1.280 78.847 1.00 34.06 126 GLU A CA 1
ATOM 975 C C . GLU A 1 126 ? -40.385 -0.357 77.633 1.00 34.06 126 GLU A C 1
ATOM 977 O O . GLU A 1 126 ? -40.689 -0.727 76.500 1.00 34.06 126 GLU A O 1
ATOM 982 N N . GLN A 1 127 ? -40.131 0.911 77.931 1.00 44.94 127 GLN A N 1
ATOM 983 C CA . GLN A 1 127 ? -39.914 1.985 76.984 1.00 44.94 127 GLN A CA 1
ATOM 984 C C . GLN A 1 127 ? -38.849 1.549 75.974 1.00 44.94 127 GLN A C 1
ATOM 986 O O . GLN A 1 127 ? -37.733 1.233 76.372 1.00 44.94 127 GLN A O 1
ATOM 991 N N . THR A 1 128 ? -39.123 1.590 74.670 1.00 36.94 128 THR A N 1
ATOM 992 C CA . THR A 1 128 ? -38.031 1.652 73.687 1.00 36.94 128 THR A CA 1
ATOM 993 C C . THR A 1 128 ? -38.430 2.413 72.417 1.00 36.94 128 THR A C 1
ATOM 995 O O . THR A 1 128 ? -39.452 2.121 71.794 1.00 36.94 128 THR A O 1
ATOM 998 N N . PRO A 1 129 ? -37.618 3.395 71.989 1.00 40.78 129 PRO A N 1
ATOM 999 C CA . PRO A 1 129 ? -37.838 4.209 70.797 1.00 40.78 129 PRO A CA 1
ATOM 1000 C C . PRO A 1 129 ? -37.438 3.446 69.517 1.00 40.78 129 PRO 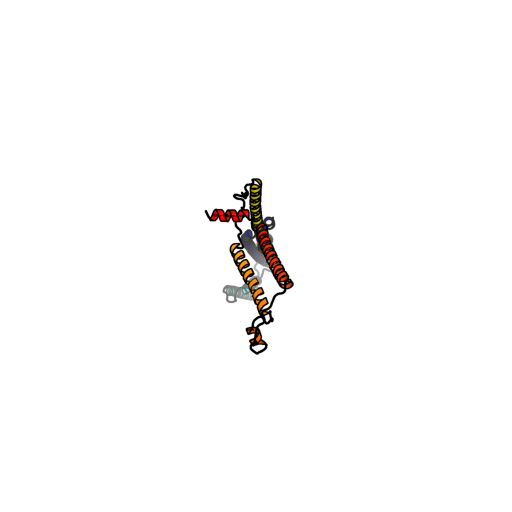A C 1
ATOM 1002 O O . PRO A 1 129 ? -36.514 3.835 68.814 1.00 40.78 129 PRO A O 1
ATOM 1005 N N . ALA A 1 130 ? -38.099 2.333 69.187 1.00 46.84 130 ALA A N 1
ATOM 1006 C CA . ALA A 1 130 ? -37.687 1.495 68.048 1.00 46.84 130 ALA A CA 1
ATOM 1007 C C . ALA A 1 130 ? -38.215 1.981 66.680 1.00 46.84 130 ALA A C 1
ATOM 1009 O O . ALA A 1 130 ? -37.555 1.791 65.659 1.00 46.84 130 ALA A O 1
ATOM 1010 N N . ALA A 1 131 ? -39.360 2.675 66.640 1.00 47.41 131 ALA A N 1
ATOM 1011 C CA . ALA A 1 131 ? -39.951 3.163 65.386 1.00 47.41 131 ALA A CA 1
ATOM 1012 C C . ALA A 1 131 ? -39.136 4.295 64.717 1.00 47.41 131 ALA A C 1
ATOM 1014 O O . ALA A 1 131 ? -39.211 4.481 63.503 1.00 47.41 131 ALA A O 1
ATOM 1015 N N . GLY A 1 132 ? -38.338 5.039 65.496 1.00 48.50 132 GLY A N 1
ATOM 1016 C CA . GLY A 1 132 ? -37.437 6.080 64.989 1.00 48.50 132 GLY A CA 1
ATOM 1017 C C . GLY A 1 132 ? -36.140 5.512 64.410 1.00 48.50 132 GLY A C 1
ATOM 1018 O O . GLY A 1 132 ? -35.754 5.891 63.311 1.00 48.50 132 GLY A O 1
ATOM 1019 N N . GLN A 1 133 ? -35.505 4.557 65.103 1.00 50.31 133 GLN A N 1
ATOM 1020 C CA . GLN A 1 133 ? -34.253 3.924 64.663 1.00 50.31 133 GLN A CA 1
ATOM 1021 C C . GLN A 1 133 ? -34.434 3.077 63.385 1.00 50.31 133 GLN A C 1
ATOM 1023 O O . GLN A 1 133 ? -33.573 3.083 62.514 1.00 50.31 133 GLN A O 1
ATOM 1028 N N . GLN A 1 134 ? -35.572 2.392 63.235 1.00 52.44 134 GLN A N 1
ATOM 1029 C CA . GLN A 1 134 ? -35.822 1.489 62.100 1.00 52.44 134 GLN A CA 1
ATOM 1030 C C . GLN A 1 134 ? -36.189 2.219 60.797 1.00 52.44 134 GLN A C 1
ATOM 1032 O O . GLN A 1 134 ? -35.812 1.768 59.718 1.00 52.44 134 GLN A O 1
ATOM 1037 N N . ASN A 1 135 ? -36.864 3.372 60.874 1.00 57.06 135 ASN A N 1
ATOM 1038 C CA . ASN A 1 135 ? -37.075 4.229 59.699 1.00 57.06 135 ASN A CA 1
ATOM 1039 C C . ASN A 1 135 ? -35.749 4.806 59.174 1.00 57.06 135 ASN A C 1
ATOM 1041 O O . ASN A 1 135 ? -35.598 4.975 57.966 1.00 57.06 135 ASN A O 1
ATOM 1045 N N . ILE A 1 136 ? -34.781 5.064 60.063 1.00 59.31 136 ILE A N 1
ATOM 1046 C CA . ILE A 1 136 ? -33.443 5.542 59.686 1.00 59.31 136 ILE A CA 1
ATOM 1047 C C . ILE A 1 136 ? -32.686 4.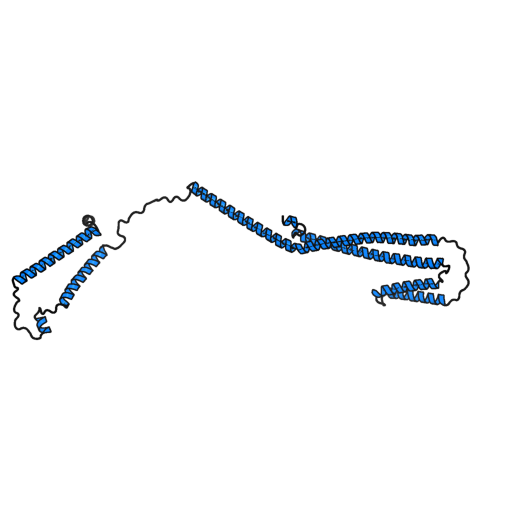462 58.892 1.00 59.31 136 ILE A C 1
ATOM 1049 O O . ILE A 1 136 ? -32.036 4.794 57.902 1.00 59.31 136 ILE A O 1
ATOM 1053 N N . ASP A 1 137 ? -32.836 3.178 59.237 1.00 69.25 137 ASP A N 1
ATOM 1054 C CA . ASP A 1 137 ? -32.202 2.071 58.502 1.00 69.25 137 ASP A CA 1
ATOM 1055 C C . ASP A 1 137 ? -32.757 1.907 57.077 1.00 69.25 137 ASP A C 1
ATOM 1057 O O . ASP A 1 137 ? -31.981 1.764 56.130 1.00 69.25 137 ASP A O 1
ATOM 1061 N N . VAL A 1 138 ? -34.082 1.977 56.889 1.00 73.38 138 VAL A N 1
ATOM 1062 C CA . VAL A 1 138 ? -34.704 1.908 55.548 1.00 73.38 138 VAL A CA 1
ATOM 1063 C C . VAL A 1 138 ? -34.296 3.121 54.706 1.00 73.38 138 VAL A C 1
ATOM 1065 O O . VAL A 1 138 ? -33.926 2.976 53.542 1.00 73.38 138 VAL A O 1
ATOM 1068 N N . GLN A 1 139 ? -34.276 4.313 55.307 1.00 77.81 139 GLN A N 1
ATOM 1069 C CA . GLN A 1 139 ? -33.878 5.543 54.624 1.00 77.81 139 GLN A CA 1
ATOM 1070 C C . GLN A 1 139 ? -32.389 5.530 54.225 1.00 77.81 139 GLN A C 1
ATOM 1072 O O . GLN A 1 139 ? -32.029 6.051 53.166 1.00 77.81 139 GLN A O 1
ATOM 1077 N N . MET A 1 140 ? -31.525 4.895 55.025 1.00 82.81 140 MET A N 1
ATOM 1078 C CA . MET A 1 140 ? -30.108 4.708 54.704 1.00 82.81 140 MET A CA 1
ATOM 1079 C C . MET A 1 140 ? -29.900 3.692 53.569 1.00 82.81 140 MET A C 1
ATOM 1081 O O . MET A 1 140 ? -29.056 3.914 52.696 1.00 82.81 140 MET A O 1
ATOM 1085 N N . VAL A 1 141 ? -30.699 2.618 53.524 1.00 85.50 141 VAL A N 1
ATOM 1086 C CA . VAL A 1 141 ? -30.696 1.672 52.395 1.00 85.50 141 VAL A CA 1
ATOM 1087 C C . VAL A 1 141 ? -31.169 2.355 51.110 1.00 85.50 141 VAL A C 1
ATOM 1089 O O . VAL A 1 141 ? -30.508 2.212 50.084 1.00 85.50 141 VAL A O 1
ATOM 1092 N N . ASP A 1 142 ? -32.221 3.174 51.163 1.00 86.62 142 ASP A N 1
ATOM 1093 C CA . ASP A 1 142 ? -32.692 3.953 50.009 1.00 86.62 142 ASP A CA 1
ATOM 1094 C C . ASP A 1 142 ? -31.626 4.922 49.480 1.00 86.62 142 ASP A C 1
ATOM 1096 O O . ASP A 1 142 ? -31.428 5.037 48.267 1.00 86.62 142 ASP A O 1
ATOM 1100 N N . GLN A 1 143 ? -30.901 5.612 50.367 1.00 90.00 143 GLN A N 1
ATOM 1101 C CA . GLN A 1 143 ? -29.773 6.459 49.964 1.00 90.00 143 GLN A CA 1
ATOM 1102 C C . GLN A 1 143 ? -28.659 5.646 49.294 1.00 90.00 143 GLN A C 1
ATOM 1104 O O . GLN A 1 143 ? -28.077 6.096 48.304 1.00 90.00 143 GLN A O 1
ATOM 1109 N N . LYS A 1 144 ? -28.379 4.437 49.793 1.00 90.62 144 LYS A N 1
ATOM 1110 C CA . LYS A 1 144 ? -27.379 3.549 49.196 1.00 90.62 144 LYS A CA 1
ATOM 1111 C C . LYS A 1 144 ? -27.827 2.985 47.847 1.00 90.62 144 LYS A C 1
ATOM 1113 O O . LYS A 1 144 ? -27.023 2.924 46.925 1.00 90.62 144 LYS A O 1
ATOM 1118 N N . ILE A 1 145 ? -29.105 2.646 47.687 1.00 91.62 145 ILE A N 1
ATOM 1119 C CA . ILE A 1 145 ? -29.666 2.227 46.396 1.00 91.62 145 ILE A CA 1
ATOM 1120 C C . ILE A 1 145 ? -29.554 3.366 45.379 1.00 91.62 145 ILE A C 1
ATOM 1122 O O . ILE A 1 145 ? -29.093 3.126 44.267 1.00 91.62 145 ILE A O 1
ATOM 1126 N N . LYS A 1 146 ? -29.885 4.605 45.768 1.00 94.19 146 LYS A N 1
ATOM 1127 C CA . LYS A 1 146 ? -29.737 5.780 44.893 1.00 94.19 146 LYS A CA 1
ATOM 1128 C C . LYS A 1 146 ? -28.291 6.005 44.451 1.00 94.19 146 LYS A C 1
ATOM 1130 O O . LYS A 1 146 ? -28.054 6.231 43.269 1.00 94.19 146 LYS A O 1
ATOM 1135 N N . SER A 1 147 ? -27.321 5.896 45.361 1.00 95.38 147 SER A N 1
ATOM 1136 C CA . SER A 1 147 ? -25.907 6.055 44.990 1.00 95.38 147 SER A CA 1
ATOM 1137 C C . SER A 1 147 ? -25.400 4.914 44.099 1.00 95.38 147 SER A C 1
ATOM 1139 O O . SER A 1 147 ? -24.616 5.150 43.177 1.00 95.38 147 SER A O 1
ATOM 1141 N N . LEU A 1 148 ? -25.888 3.686 44.306 1.00 95.06 148 LEU A N 1
ATOM 1142 C CA . LEU A 1 148 ? -25.636 2.562 43.401 1.00 95.06 148 LEU A CA 1
ATOM 1143 C C . LEU A 1 148 ? -26.293 2.767 42.029 1.00 95.06 148 LEU A C 1
ATOM 1145 O O . LEU A 1 148 ? -25.685 2.414 41.023 1.00 95.06 148 LEU A O 1
ATOM 1149 N N . ASP A 1 149 ? -27.483 3.363 41.961 1.00 95.38 149 ASP A N 1
ATOM 1150 C CA . ASP A 1 149 ? -28.156 3.714 40.705 1.00 95.38 149 ASP A CA 1
ATOM 1151 C C . ASP A 1 149 ? -27.380 4.750 39.894 1.00 95.38 149 ASP A C 1
ATOM 1153 O O . ASP A 1 149 ? -27.159 4.563 38.696 1.00 95.38 149 ASP A O 1
ATOM 1157 N N . GLU A 1 150 ? -26.906 5.810 40.545 1.00 96.94 150 GLU A N 1
ATOM 1158 C CA . GLU A 1 150 ? -26.055 6.819 39.911 1.00 96.94 150 GLU A CA 1
ATOM 1159 C C . GLU A 1 150 ? -24.749 6.198 39.400 1.00 96.94 150 GLU A C 1
ATOM 1161 O O . GLU A 1 150 ? -24.347 6.423 38.252 1.00 96.94 150 GLU A O 1
ATOM 1166 N N . ARG A 1 151 ? -24.114 5.343 40.214 1.00 96.69 151 ARG A N 1
ATOM 1167 C CA . ARG A 1 151 ? -22.895 4.630 39.820 1.00 96.69 151 ARG A CA 1
ATOM 1168 C C . ARG A 1 151 ? -23.146 3.668 38.661 1.00 96.69 151 ARG A C 1
ATOM 1170 O O . ARG A 1 151 ? -22.347 3.624 37.726 1.00 96.69 151 ARG A O 1
ATOM 1177 N N . ARG A 1 152 ? -24.258 2.934 38.683 1.00 97.25 152 ARG A N 1
ATOM 1178 C CA . ARG A 1 152 ? -24.680 2.051 37.594 1.00 97.25 152 ARG A CA 1
ATOM 1179 C C . ARG A 1 152 ? -24.897 2.838 36.308 1.00 97.25 152 ARG A C 1
ATOM 1181 O O . ARG A 1 152 ? -24.380 2.440 35.271 1.00 97.25 152 ARG A O 1
ATOM 1188 N N . ALA A 1 153 ? -25.625 3.952 36.364 1.00 97.62 153 ALA A N 1
ATOM 1189 C CA . ALA A 1 153 ? -25.876 4.800 35.202 1.00 97.62 153 ALA A CA 1
ATOM 1190 C C . ALA A 1 153 ? -24.565 5.321 34.590 1.00 97.62 153 ALA A C 1
ATOM 1192 O O . ALA A 1 153 ? -24.393 5.278 33.371 1.00 97.62 153 ALA A O 1
ATOM 1193 N N . PHE A 1 154 ? -23.611 5.730 35.433 1.00 97.69 154 PHE A N 1
ATOM 1194 C CA . PHE A 1 154 ? -22.273 6.120 34.992 1.00 97.69 154 PHE A CA 1
ATOM 1195 C C . PHE A 1 154 ? -21.527 4.973 34.290 1.00 97.69 154 PHE A C 1
ATOM 1197 O O . PHE A 1 154 ? -20.995 5.169 33.195 1.00 97.69 154 PHE A O 1
ATOM 1204 N N . LEU A 1 155 ? -21.510 3.772 34.879 1.00 97.56 155 LEU A N 1
ATOM 1205 C CA . LEU A 1 155 ? -20.842 2.613 34.277 1.00 97.56 155 LEU A CA 1
ATOM 1206 C C . LEU A 1 155 ? -21.516 2.166 32.976 1.00 97.56 155 LEU A C 1
ATOM 1208 O O . LEU A 1 155 ? -20.818 1.820 32.029 1.00 97.56 155 LEU A O 1
ATOM 1212 N N . VAL A 1 156 ? -22.847 2.221 32.887 1.00 97.69 156 VAL A N 1
ATOM 1213 C CA . VAL A 1 156 ? -23.585 1.924 31.648 1.00 97.69 156 VAL A CA 1
ATOM 1214 C C . VAL A 1 156 ? -23.171 2.890 30.537 1.00 97.69 156 VAL A C 1
ATOM 1216 O O . VAL A 1 156 ? -22.804 2.444 29.450 1.00 97.69 156 VAL A O 1
ATOM 1219 N N . ALA A 1 157 ? -23.142 4.197 30.816 1.00 97.94 157 ALA A N 1
ATOM 1220 C CA . ALA A 1 157 ? -22.689 5.193 29.846 1.00 97.94 157 ALA A CA 1
ATOM 1221 C C . ALA A 1 157 ? -21.223 4.965 29.424 1.00 97.94 157 ALA A C 1
ATOM 1223 O O . ALA A 1 157 ? -20.876 5.108 28.248 1.00 97.94 157 ALA A O 1
ATOM 1224 N N . GLN A 1 158 ? -20.363 4.563 30.364 1.00 97.62 158 GLN A N 1
ATOM 1225 C CA . GLN A 1 158 ? -18.969 4.221 30.085 1.00 97.62 158 GLN A CA 1
ATOM 1226 C C . GLN A 1 158 ? -18.842 2.962 29.208 1.00 97.62 158 GLN A C 1
ATOM 1228 O O . GLN A 1 158 ? -18.096 2.977 28.226 1.00 97.62 158 GLN A O 1
ATOM 1233 N N . ALA A 1 159 ? -19.595 1.901 29.509 1.00 96.88 159 ALA A N 1
ATOM 1234 C CA . ALA A 1 159 ? -19.616 0.664 28.732 1.00 96.88 159 ALA A CA 1
ATOM 1235 C C . ALA A 1 159 ? -20.110 0.908 27.299 1.00 96.88 159 ALA A C 1
ATOM 1237 O O . ALA A 1 159 ? -19.515 0.401 26.348 1.00 96.88 159 ALA A O 1
ATOM 1238 N N . GLU A 1 160 ? -21.147 1.730 27.118 1.00 97.31 160 GLU A N 1
ATOM 1239 C CA . GLU A 1 160 ? -21.595 2.155 25.788 1.00 97.31 160 GLU A CA 1
ATOM 1240 C C . GLU A 1 160 ? -20.515 2.940 25.034 1.00 97.31 160 GLU A C 1
ATOM 1242 O O . GLU A 1 160 ? -20.327 2.726 23.834 1.00 97.31 160 GLU A O 1
ATOM 1247 N N . GLY A 1 161 ? -19.777 3.813 25.726 1.00 98.00 161 GLY A N 1
ATOM 1248 C CA . GLY A 1 161 ? -18.636 4.533 25.161 1.00 98.00 161 GLY A CA 1
ATOM 1249 C C . GLY A 1 161 ? -17.549 3.588 24.644 1.00 98.00 161 GLY A C 1
ATOM 1250 O O . GLY A 1 161 ? -17.117 3.717 23.496 1.00 98.00 161 GLY A O 1
ATOM 1251 N N . PHE A 1 162 ? -17.156 2.590 25.443 1.00 98.19 162 PHE A N 1
ATOM 1252 C CA . PHE A 1 162 ? -16.192 1.575 25.012 1.00 98.19 162 PHE A CA 1
ATOM 1253 C C . PHE A 1 162 ? -16.726 0.710 23.865 1.00 98.19 162 PHE A C 1
ATOM 1255 O O . PHE A 1 162 ? -15.994 0.459 22.909 1.00 98.19 162 PHE A O 1
ATOM 1262 N N . LYS A 1 163 ? -18.002 0.302 23.899 1.00 97.12 163 LYS A N 1
ATOM 1263 C CA . LYS A 1 163 ? -18.628 -0.472 22.812 1.00 97.12 163 LYS A CA 1
ATOM 1264 C C . LYS A 1 163 ? -18.634 0.303 21.490 1.00 97.12 163 LYS A C 1
ATOM 1266 O O . LYS A 1 163 ? -18.302 -0.277 20.457 1.00 97.12 163 LYS A O 1
ATOM 1271 N N . LYS A 1 164 ? -18.942 1.607 21.515 1.00 98.12 164 LYS A N 1
ATOM 1272 C CA . LYS A 1 164 ? -18.863 2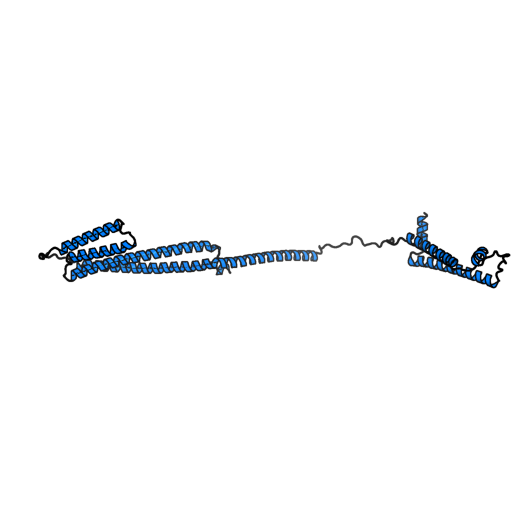.483 20.331 1.00 98.12 164 LYS A CA 1
ATOM 1273 C C . LYS A 1 164 ? -17.431 2.601 19.812 1.00 98.12 164 LYS A C 1
ATOM 1275 O O . LYS A 1 164 ? -17.193 2.322 18.644 1.00 98.12 164 LYS A O 1
ATOM 1280 N N . ALA A 1 165 ? -16.471 2.896 20.690 1.00 97.38 165 ALA A N 1
ATOM 1281 C CA . ALA A 1 165 ? -15.062 2.990 20.306 1.00 97.38 165 ALA A CA 1
ATOM 1282 C C . ALA A 1 165 ? -14.521 1.674 19.710 1.00 97.38 165 ALA A C 1
ATOM 1284 O O . ALA A 1 165 ? -13.775 1.692 18.730 1.00 97.38 165 ALA A O 1
ATOM 1285 N N . ALA A 1 166 ? -14.924 0.524 20.259 1.00 98.00 166 ALA A N 1
ATOM 1286 C CA . ALA A 1 166 ? -14.582 -0.787 19.714 1.00 98.00 166 ALA A CA 1
ATOM 1287 C C . ALA A 1 166 ? -15.216 -1.028 18.332 1.00 98.00 166 ALA A C 1
ATOM 1289 O O . ALA A 1 166 ? -14.565 -1.592 17.453 1.00 98.00 166 ALA A O 1
ATOM 1290 N N . ALA A 1 167 ? -16.465 -0.601 18.118 1.00 97.94 167 ALA A N 1
ATOM 1291 C CA . ALA A 1 167 ? -17.133 -0.707 16.821 1.00 97.94 167 ALA A CA 1
ATOM 1292 C C . ALA A 1 167 ? -16.441 0.149 15.745 1.00 97.94 167 ALA A C 1
ATOM 1294 O O . ALA A 1 167 ? -16.180 -0.351 14.651 1.00 97.94 167 ALA A O 1
ATOM 1295 N N . ASP A 1 168 ? -16.068 1.386 16.080 1.00 96.69 168 ASP A N 1
ATOM 1296 C CA . ASP A 1 168 ? -15.335 2.279 15.176 1.00 96.69 168 ASP A CA 1
ATOM 1297 C C . ASP A 1 168 ? -13.964 1.690 14.801 1.00 96.69 168 ASP A C 1
ATOM 1299 O O . ASP A 1 168 ? -13.583 1.658 13.629 1.00 96.69 168 ASP A O 1
ATOM 1303 N N . LEU A 1 169 ? -13.233 1.145 15.782 1.00 96.94 169 LEU A N 1
ATOM 1304 C CA . LEU A 1 169 ? -11.957 0.461 15.542 1.00 96.94 169 LEU A CA 1
ATOM 1305 C C . LEU A 1 169 ? -12.116 -0.775 14.655 1.00 96.94 169 LEU A C 1
ATOM 1307 O O . LEU A 1 169 ? -11.294 -0.989 13.763 1.00 96.94 169 LEU A O 1
ATOM 1311 N N . LYS A 1 170 ? -13.167 -1.574 14.864 1.00 96.94 170 LYS A N 1
ATOM 1312 C CA . LYS A 1 170 ? -13.472 -2.733 14.013 1.00 96.94 170 LYS A CA 1
ATOM 1313 C C . LYS A 1 170 ? -13.706 -2.325 12.562 1.00 96.94 170 LYS A C 1
ATOM 1315 O O . LYS A 1 170 ? -13.131 -2.956 11.680 1.00 96.94 170 LYS A O 1
ATOM 1320 N N . ASP A 1 171 ? -14.489 -1.275 12.305 1.00 96.69 171 ASP A N 1
ATOM 1321 C CA . ASP A 1 171 ? -14.717 -0.777 10.939 1.00 96.69 171 ASP A CA 1
ATOM 1322 C C . ASP A 1 171 ? -13.401 -0.331 10.279 1.00 96.69 171 ASP A C 1
ATOM 1324 O O . ASP A 1 171 ? -13.101 -0.726 9.149 1.00 96.69 171 ASP A O 1
ATOM 1328 N N . ILE A 1 172 ? -12.553 0.393 11.019 1.00 96.12 172 ILE A N 1
ATOM 1329 C CA . ILE A 1 172 ? -11.219 0.801 10.552 1.00 96.12 172 ILE A CA 1
ATOM 1330 C C . ILE A 1 172 ? -10.361 -0.421 10.194 1.00 96.12 172 ILE A C 1
ATOM 1332 O O . ILE A 1 172 ? -9.755 -0.460 9.119 1.00 96.12 172 ILE A O 1
ATOM 1336 N N . ILE A 1 173 ? -10.309 -1.430 11.068 1.00 96.50 173 ILE A N 1
ATOM 1337 C CA . ILE A 1 173 ? -9.526 -2.657 10.860 1.00 96.50 173 ILE A CA 1
ATOM 1338 C C . ILE A 1 173 ? -10.024 -3.419 9.627 1.00 96.50 173 ILE A C 1
ATOM 1340 O O . ILE A 1 173 ? -9.207 -3.855 8.818 1.00 96.50 173 ILE A O 1
ATOM 1344 N N . VAL A 1 174 ? -11.341 -3.525 9.432 1.00 96.50 174 VAL A N 1
ATOM 1345 C CA . VAL A 1 174 ? -11.941 -4.218 8.278 1.00 96.50 174 VAL A CA 1
ATOM 1346 C C . VAL A 1 174 ? -11.604 -3.527 6.954 1.00 96.50 174 VAL A C 1
ATOM 1348 O O . VAL A 1 174 ? -11.350 -4.209 5.964 1.00 96.50 174 VAL A O 1
ATOM 1351 N N . ARG A 1 175 ? -11.546 -2.190 6.924 1.00 95.06 175 ARG A N 1
ATOM 1352 C CA . ARG A 1 175 ? -11.197 -1.416 5.714 1.00 95.06 175 ARG A CA 1
ATOM 1353 C C . ARG A 1 175 ? -9.691 -1.304 5.464 1.00 95.06 175 ARG A C 1
ATOM 1355 O O . ARG A 1 175 ? -9.268 -0.962 4.359 1.00 95.06 175 ARG A O 1
ATOM 1362 N N . THR A 1 176 ? -8.864 -1.604 6.466 1.00 96.69 176 THR A N 1
ATOM 1363 C CA . THR A 1 176 ? -7.400 -1.466 6.382 1.00 96.69 176 THR A CA 1
ATOM 1364 C C . THR A 1 176 ? -6.769 -2.277 5.232 1.00 96.69 176 THR A C 1
ATOM 1366 O O . THR A 1 176 ? -5.927 -1.715 4.534 1.00 96.69 176 THR A O 1
ATOM 1369 N N . PRO A 1 177 ? -7.151 -3.541 4.946 1.00 96.69 177 PRO A N 1
ATOM 1370 C CA . PRO A 1 177 ? -6.591 -4.303 3.824 1.00 96.69 177 PRO A CA 1
ATOM 1371 C C . PRO A 1 177 ? -6.883 -3.679 2.454 1.00 96.69 177 PRO A C 1
ATOM 1373 O O . PRO A 1 177 ? -6.022 -3.685 1.575 1.00 96.69 177 PRO A O 1
ATOM 1376 N N . GLU A 1 178 ? -8.075 -3.110 2.269 1.00 95.94 178 GLU A N 1
ATOM 1377 C CA . GLU A 1 178 ? -8.441 -2.429 1.025 1.00 95.94 178 GLU A CA 1
ATOM 1378 C C . GLU A 1 178 ? -7.585 -1.172 0.823 1.00 95.94 178 GLU A C 1
ATOM 1380 O O . GLU A 1 178 ? -6.984 -0.974 -0.235 1.00 95.94 178 GLU A O 1
ATOM 1385 N N . ILE A 1 179 ? -7.450 -0.361 1.873 1.00 96.81 179 ILE A N 1
ATOM 1386 C CA . ILE A 1 179 ? -6.605 0.838 1.869 1.00 96.81 179 ILE A CA 1
ATOM 1387 C C . ILE A 1 179 ? -5.131 0.465 1.662 1.00 96.81 179 ILE A C 1
ATOM 1389 O O . ILE A 1 179 ? -4.422 1.167 0.938 1.00 96.81 179 ILE A O 1
ATOM 1393 N N . ALA A 1 180 ? -4.675 -0.658 2.225 1.00 95.88 180 ALA A N 1
ATOM 1394 C CA . ALA A 1 180 ? -3.340 -1.205 1.993 1.00 95.88 180 ALA A CA 1
ATOM 1395 C C . ALA A 1 180 ? -3.111 -1.532 0.512 1.00 95.88 180 ALA A C 1
ATOM 1397 O O . ALA A 1 180 ? -2.087 -1.153 -0.059 1.00 95.88 180 ALA A O 1
ATOM 1398 N N . ALA A 1 181 ? -4.074 -2.205 -0.124 1.00 96.88 181 ALA A N 1
ATOM 1399 C CA . ALA A 1 181 ? -3.998 -2.563 -1.535 1.00 96.88 181 ALA A CA 1
ATOM 1400 C C . ALA A 1 181 ? -3.975 -1.318 -2.437 1.00 96.88 181 ALA A C 1
ATOM 1402 O O . ALA A 1 181 ? -3.147 -1.236 -3.351 1.00 96.88 181 ALA A O 1
ATOM 1403 N N . GLN A 1 182 ? -4.829 -0.329 -2.151 1.00 96.75 182 GLN A N 1
ATOM 1404 C CA . GLN A 1 182 ? -4.862 0.949 -2.870 1.00 96.75 182 GLN A CA 1
ATOM 1405 C C . GLN A 1 182 ? -3.545 1.724 -2.709 1.00 96.75 182 GLN A C 1
ATOM 1407 O O . GLN A 1 182 ? -2.974 2.183 -3.701 1.00 96.75 182 GLN A O 1
ATOM 1412 N N . LEU A 1 183 ? -3.021 1.821 -1.481 1.00 97.06 183 LEU A N 1
ATOM 1413 C CA . LEU A 1 183 ? -1.742 2.475 -1.206 1.00 97.06 183 LEU A CA 1
ATOM 1414 C C . LEU A 1 183 ? -0.590 1.781 -1.941 1.00 97.06 183 LEU A C 1
ATOM 1416 O O . LEU A 1 183 ? 0.194 2.454 -2.606 1.00 97.06 183 LEU A O 1
ATOM 1420 N N . GLY A 1 184 ? -0.526 0.449 -1.893 1.00 97.12 184 GLY A N 1
ATOM 1421 C CA . GLY A 1 184 ? 0.490 -0.316 -2.616 1.00 97.12 184 GLY A CA 1
ATOM 1422 C C . GLY A 1 184 ? 0.395 -0.140 -4.137 1.00 97.12 184 GLY A C 1
ATOM 1423 O O . GLY A 1 184 ? 1.412 -0.125 -4.829 1.00 97.12 184 GLY A O 1
ATOM 1424 N N . GLY A 1 185 ? -0.815 0.045 -4.677 1.00 97.69 185 GLY A N 1
ATOM 1425 C CA . GLY A 1 185 ? -1.023 0.436 -6.073 1.00 97.69 185 GLY A CA 1
ATOM 1426 C C . GLY A 1 185 ? -0.398 1.796 -6.401 1.00 97.69 185 GLY A C 1
ATOM 1427 O O . GLY A 1 185 ? 0.377 1.897 -7.355 1.00 97.69 185 GLY A O 1
ATOM 1428 N N . LEU A 1 186 ? -0.677 2.813 -5.581 1.00 97.56 186 LEU A N 1
ATOM 1429 C CA . LEU A 1 186 ? -0.125 4.163 -5.740 1.00 97.56 186 LEU A CA 1
ATOM 1430 C C . LEU A 1 186 ? 1.401 4.195 -5.598 1.00 97.56 186 LEU A C 1
ATOM 1432 O O . LEU A 1 186 ? 2.073 4.906 -6.343 1.00 97.56 186 LEU A O 1
ATOM 1436 N N . GLU A 1 187 ? 1.960 3.418 -4.673 1.00 96.69 187 GLU A N 1
ATOM 1437 C CA . GLU A 1 187 ? 3.408 3.315 -4.474 1.00 96.69 187 GLU A CA 1
ATOM 1438 C C . GLU A 1 187 ? 4.100 2.699 -5.691 1.00 96.69 187 GLU A C 1
ATOM 1440 O O . GLU A 1 187 ? 5.053 3.280 -6.208 1.00 96.69 187 GLU A O 1
ATOM 1445 N N . ARG A 1 188 ? 3.565 1.595 -6.231 1.00 98.00 188 ARG A N 1
ATOM 1446 C CA . ARG A 1 188 ? 4.080 1.007 -7.478 1.00 98.00 188 ARG A CA 1
ATOM 1447 C C . ARG A 1 188 ? 3.997 1.981 -8.653 1.00 98.00 188 ARG A C 1
ATOM 1449 O O . ARG A 1 188 ? 4.926 2.046 -9.457 1.00 98.00 188 ARG A O 1
ATOM 1456 N N . GLN A 1 189 ? 2.908 2.744 -8.758 1.00 98.19 189 GLN A N 1
ATOM 1457 C CA . GLN A 1 189 ? 2.745 3.741 -9.817 1.00 98.19 189 GLN A CA 1
ATOM 1458 C C . GLN A 1 189 ? 3.750 4.890 -9.675 1.00 98.19 189 GLN A C 1
ATOM 1460 O O . GLN A 1 189 ? 4.373 5.271 -10.666 1.00 98.19 189 GLN A O 1
ATOM 1465 N N . ARG A 1 190 ? 3.951 5.404 -8.454 1.00 97.88 190 ARG A N 1
ATOM 1466 C CA . ARG A 1 190 ? 4.993 6.395 -8.155 1.00 97.88 190 ARG A CA 1
ATOM 1467 C C . ARG A 1 190 ? 6.367 5.873 -8.572 1.00 97.88 190 ARG A C 1
ATOM 1469 O O . ARG A 1 190 ? 7.082 6.575 -9.278 1.00 97.88 190 ARG A O 1
ATOM 1476 N N . ASP A 1 191 ? 6.711 4.648 -8.183 1.00 98.38 191 ASP A N 1
ATOM 1477 C CA . ASP A 1 191 ? 8.015 4.050 -8.494 1.00 98.38 191 ASP A CA 1
ATOM 1478 C C . ASP A 1 191 ? 8.224 3.885 -9.999 1.00 98.38 191 ASP A C 1
ATOM 1480 O O . ASP A 1 191 ? 9.301 4.175 -10.518 1.00 98.38 191 ASP A O 1
ATOM 1484 N N . SER A 1 192 ? 7.183 3.464 -10.719 1.00 98.44 192 SER A N 1
ATOM 1485 C CA . SER A 1 192 ? 7.217 3.383 -12.179 1.00 98.44 192 SER A CA 1
ATOM 1486 C C . SER A 1 192 ? 7.420 4.755 -12.821 1.00 98.44 192 SER A C 1
ATOM 1488 O O . SER A 1 192 ? 8.214 4.882 -13.753 1.00 98.44 192 SER A O 1
ATOM 1490 N N . LEU A 1 193 ? 6.716 5.782 -12.337 1.00 98.44 193 LEU A N 1
ATOM 1491 C CA . LEU A 1 193 ? 6.821 7.136 -12.878 1.00 98.44 193 LEU A CA 1
ATOM 1492 C C . LEU A 1 193 ? 8.201 7.738 -12.607 1.00 98.44 193 LEU A C 1
ATOM 1494 O O . LEU A 1 193 ? 8.764 8.394 -13.477 1.00 98.44 193 LEU A O 1
ATOM 1498 N N . GLN A 1 194 ? 8.768 7.463 -11.435 1.00 98.56 194 GLN A N 1
ATOM 1499 C CA . GLN A 1 194 ? 10.104 7.917 -11.079 1.00 98.56 194 GLN A CA 1
ATOM 1500 C C . GLN A 1 194 ? 11.174 7.264 -11.959 1.00 98.56 194 GLN A C 1
ATOM 1502 O O . GLN A 1 194 ? 11.978 7.974 -12.552 1.00 98.56 194 GLN A O 1
ATOM 1507 N N . ARG A 1 195 ? 11.103 5.943 -12.176 1.00 98.50 195 ARG A N 1
ATOM 1508 C CA . ARG A 1 195 ? 11.992 5.252 -13.130 1.00 98.50 195 ARG A CA 1
ATOM 1509 C C . ARG A 1 195 ? 11.859 5.799 -14.551 1.00 98.50 195 ARG A C 1
ATOM 1511 O O . ARG A 1 195 ? 12.860 5.956 -15.240 1.00 98.50 195 ARG A O 1
ATOM 1518 N N . SER A 1 196 ? 10.634 6.097 -14.990 1.00 98.31 196 SER A N 1
ATOM 1519 C CA . SER A 1 196 ? 10.400 6.706 -16.302 1.00 98.31 196 SER A CA 1
ATOM 1520 C C . SER A 1 196 ? 10.992 8.113 -16.396 1.00 98.31 196 SER A C 1
ATOM 1522 O O . SER A 1 196 ? 11.521 8.470 -17.444 1.00 98.31 196 SER A O 1
ATOM 1524 N N . MET A 1 197 ? 10.904 8.912 -15.330 1.00 98.62 197 MET A N 1
ATOM 1525 C CA . MET A 1 197 ? 11.536 10.231 -15.264 1.00 98.62 197 MET A CA 1
ATOM 1526 C C . MET A 1 197 ? 13.057 10.120 -15.347 1.00 98.62 197 MET A C 1
ATOM 1528 O O . MET A 1 197 ? 13.676 10.847 -16.120 1.00 98.62 197 MET A O 1
ATOM 1532 N N . ASP A 1 198 ? 13.652 9.180 -14.616 1.00 98.44 198 ASP A N 1
ATOM 1533 C CA . ASP A 1 198 ? 15.097 8.948 -14.638 1.00 98.44 198 ASP A CA 1
ATOM 1534 C C . ASP A 1 198 ? 15.582 8.511 -16.036 1.00 98.44 198 ASP A C 1
ATOM 1536 O O . ASP A 1 198 ? 16.578 9.038 -16.537 1.00 98.44 198 ASP A O 1
ATOM 1540 N N . ASP A 1 199 ? 14.844 7.623 -16.713 1.00 98.56 199 ASP A N 1
ATOM 1541 C CA . ASP A 1 199 ? 15.127 7.195 -18.094 1.00 98.56 199 ASP A CA 1
ATOM 1542 C C . ASP A 1 199 ? 15.034 8.358 -19.097 1.00 98.56 199 ASP A C 1
ATOM 1544 O O . ASP A 1 199 ? 15.950 8.574 -19.895 1.00 98.56 199 ASP A O 1
ATOM 1548 N N . VAL A 1 200 ? 13.965 9.159 -19.030 1.00 98.62 200 VAL A N 1
ATOM 1549 C CA . VAL A 1 200 ? 13.794 10.336 -19.898 1.00 98.62 200 VAL A CA 1
ATOM 1550 C C . VAL A 1 200 ? 14.903 11.360 -19.658 1.00 98.62 200 VAL A C 1
ATOM 1552 O O . VAL A 1 200 ? 15.452 11.898 -20.618 1.00 98.62 200 VAL A O 1
ATOM 1555 N N . ASN A 1 201 ? 15.281 11.598 -18.401 1.00 98.56 201 ASN A N 1
ATOM 1556 C CA . ASN A 1 201 ? 16.373 12.507 -18.060 1.00 98.56 201 ASN A CA 1
ATOM 1557 C C . ASN A 1 201 ? 17.723 12.005 -18.592 1.00 98.56 201 ASN A C 1
ATOM 1559 O O . ASN A 1 201 ? 18.505 12.800 -19.118 1.00 98.56 201 ASN A O 1
ATOM 1563 N N . SER A 1 202 ? 17.983 10.697 -18.511 1.00 98.44 202 SER A N 1
ATOM 1564 C CA . SER A 1 202 ? 19.185 10.080 -19.081 1.00 98.44 202 SER A CA 1
ATOM 1565 C C . SER A 1 202 ? 19.241 10.252 -20.603 1.00 98.44 202 SER A C 1
ATOM 1567 O O . SER A 1 202 ? 20.240 10.738 -21.140 1.00 98.44 202 SER A O 1
ATOM 1569 N N . LYS A 1 203 ? 18.139 9.956 -21.300 1.00 98.19 203 LYS A N 1
ATOM 1570 C CA . LYS A 1 203 ? 18.020 10.144 -22.755 1.00 98.19 203 LYS A CA 1
ATOM 1571 C C . LYS A 1 203 ? 18.158 11.607 -23.163 1.00 98.19 203 LYS A C 1
ATOM 1573 O O . LYS A 1 203 ? 18.837 11.904 -24.141 1.00 98.19 203 LYS A O 1
ATOM 1578 N N . LEU A 1 204 ? 17.571 12.530 -22.399 1.00 98.50 204 LEU A N 1
ATOM 1579 C CA . LEU A 1 204 ? 17.721 13.968 -22.624 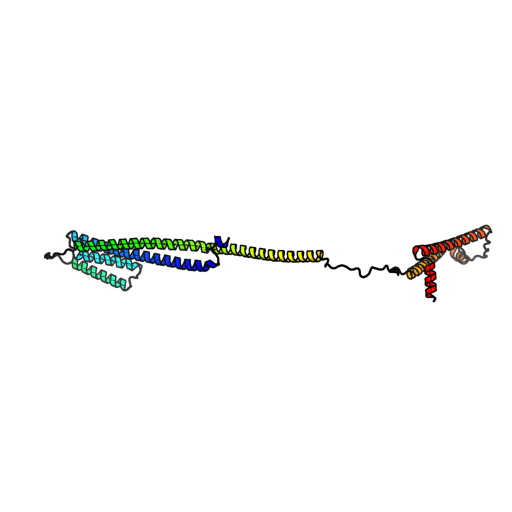1.00 98.50 204 LEU A CA 1
ATOM 1580 C C . LEU A 1 204 ? 19.183 14.407 -22.476 1.00 98.50 204 LEU A C 1
ATOM 1582 O O . LEU A 1 204 ? 19.667 15.200 -23.281 1.00 98.50 204 LEU A O 1
ATOM 1586 N N . ALA A 1 205 ? 19.896 13.895 -21.470 1.00 98.06 205 ALA A N 1
ATOM 1587 C CA . ALA A 1 205 ? 21.313 14.188 -21.283 1.00 98.06 205 ALA A CA 1
ATOM 1588 C C . ALA A 1 205 ? 22.163 13.665 -22.455 1.00 98.06 205 ALA A C 1
ATOM 1590 O O . ALA A 1 205 ? 23.022 14.394 -22.949 1.00 98.06 205 ALA A O 1
ATOM 1591 N N . GLN A 1 206 ? 21.888 12.451 -22.943 1.00 97.38 206 GLN A N 1
ATOM 1592 C CA . GLN A 1 206 ? 22.556 11.877 -24.118 1.00 97.38 206 GLN A CA 1
ATOM 1593 C C . GLN A 1 206 ? 22.266 12.667 -25.398 1.00 97.38 206 GLN A C 1
ATOM 1595 O O . GLN A 1 206 ? 23.193 12.989 -26.134 1.00 97.38 206 GLN A O 1
ATOM 1600 N N . ALA A 1 207 ? 21.003 13.027 -25.644 1.00 97.31 207 ALA A N 1
ATOM 1601 C CA . ALA A 1 207 ? 20.614 13.820 -26.808 1.00 97.31 207 ALA A CA 1
ATOM 1602 C C . ALA A 1 207 ? 21.292 15.198 -26.805 1.00 97.31 207 ALA A C 1
ATOM 1604 O O . ALA A 1 207 ? 21.834 15.612 -27.824 1.00 97.31 207 ALA A O 1
ATOM 1605 N N . ARG A 1 208 ? 21.348 15.870 -25.645 1.00 96.62 208 ARG A N 1
ATOM 1606 C CA . ARG A 1 208 ? 22.074 17.143 -25.484 1.00 96.62 208 ARG A CA 1
ATOM 1607 C C . ARG A 1 208 ? 23.578 17.000 -25.689 1.00 96.62 208 ARG A C 1
ATOM 1609 O O . ARG A 1 208 ? 24.209 17.924 -26.189 1.00 96.62 208 ARG A O 1
ATOM 1616 N N . LEU A 1 209 ? 24.170 15.881 -25.271 1.00 94.88 209 LEU A N 1
ATOM 1617 C CA . LEU A 1 209 ? 25.581 15.609 -25.538 1.00 94.88 209 LEU A CA 1
ATOM 1618 C C . LEU A 1 209 ? 25.821 15.419 -27.041 1.00 94.88 209 LEU A C 1
ATOM 1620 O O . LEU A 1 209 ? 26.747 16.018 -27.574 1.00 94.88 209 LEU A O 1
ATOM 1624 N N . GLY A 1 210 ? 24.969 14.643 -27.717 1.00 92.25 210 GLY A N 1
ATOM 1625 C CA . GLY A 1 210 ? 25.020 14.461 -29.169 1.00 92.25 210 GLY A CA 1
ATOM 1626 C C . GLY A 1 210 ? 24.872 15.780 -29.930 1.00 92.25 210 GLY A C 1
ATOM 1627 O O . GLY A 1 210 ? 25.702 16.081 -30.780 1.00 92.25 210 GLY A O 1
ATOM 1628 N N . GLU A 1 211 ? 23.888 16.605 -29.556 1.00 93.56 211 GLU A N 1
ATOM 1629 C CA . GLU A 1 211 ? 23.681 17.946 -30.123 1.00 93.56 211 GLU A CA 1
ATOM 1630 C C . GLU A 1 211 ? 24.931 18.825 -29.974 1.00 93.56 211 GLU A C 1
ATOM 1632 O O . GLU A 1 211 ? 25.349 19.471 -30.932 1.00 93.56 211 GLU A O 1
ATOM 1637 N N . ARG A 1 212 ? 25.567 18.831 -28.793 1.00 90.88 212 ARG A N 1
ATOM 1638 C CA . ARG A 1 212 ? 26.809 19.588 -28.567 1.00 90.88 212 ARG A CA 1
ATOM 1639 C C . ARG A 1 212 ? 27.972 19.065 -29.404 1.00 90.88 212 ARG A C 1
ATOM 1641 O O . ARG A 1 212 ? 28.696 19.871 -29.966 1.00 90.88 212 ARG A O 1
ATOM 1648 N N . LEU A 1 213 ? 28.141 17.747 -29.522 1.00 87.50 213 LEU A N 1
ATOM 1649 C CA . LEU A 1 213 ? 29.198 17.154 -30.355 1.00 87.50 213 LEU A CA 1
ATOM 1650 C C . LEU A 1 213 ? 29.022 17.495 -31.843 1.00 87.50 213 LEU A C 1
ATOM 1652 O O . LEU A 1 213 ? 30.012 17.702 -32.547 1.00 87.50 213 LEU A O 1
ATOM 1656 N N . GLU A 1 214 ? 27.775 17.583 -32.310 1.00 83.62 214 GLU A N 1
ATOM 1657 C CA . GLU A 1 214 ? 27.446 18.032 -33.664 1.00 83.62 214 GLU A CA 1
ATOM 1658 C C . GLU A 1 214 ? 27.705 19.539 -33.840 1.00 83.62 214 GLU A C 1
ATOM 1660 O O . GLU A 1 214 ? 28.374 19.931 -34.799 1.00 83.62 214 GLU A O 1
ATOM 1665 N N . GLN A 1 215 ? 27.263 20.379 -32.891 1.00 86.25 215 GLN A N 1
ATOM 1666 C CA . GLN A 1 215 ? 27.531 21.827 -32.890 1.00 86.25 215 GLN A CA 1
ATOM 1667 C C . GLN A 1 215 ? 29.033 22.147 -32.850 1.00 86.25 215 GLN A C 1
ATOM 1669 O O . GLN A 1 215 ? 29.499 22.997 -33.612 1.00 86.25 215 GLN A O 1
ATOM 1674 N N . ASP A 1 216 ? 29.797 21.437 -32.019 1.00 83.06 216 ASP A N 1
ATOM 1675 C CA . ASP A 1 216 ? 31.248 21.594 -31.882 1.00 83.06 216 ASP A CA 1
ATOM 1676 C C . ASP A 1 216 ? 32.025 20.968 -33.062 1.00 83.06 216 ASP A C 1
ATOM 1678 O O . ASP A 1 216 ? 33.256 21.019 -33.085 1.00 83.06 216 ASP A O 1
ATOM 1682 N N . GLN A 1 217 ? 31.332 20.386 -34.057 1.00 67.31 217 GLN A N 1
ATOM 1683 C CA . GLN A 1 217 ? 31.909 19.680 -35.212 1.00 67.31 217 GLN A CA 1
ATOM 1684 C C . GLN A 1 217 ? 32.915 18.577 -34.825 1.00 67.31 217 GLN A C 1
ATOM 1686 O O . GLN A 1 217 ? 33.805 18.245 -35.610 1.00 67.31 217 GLN A O 1
ATOM 1691 N N . GLN A 1 218 ? 32.771 17.999 -33.626 1.00 63.12 218 GLN A N 1
ATOM 1692 C CA . GLN A 1 218 ? 33.582 16.881 -33.127 1.00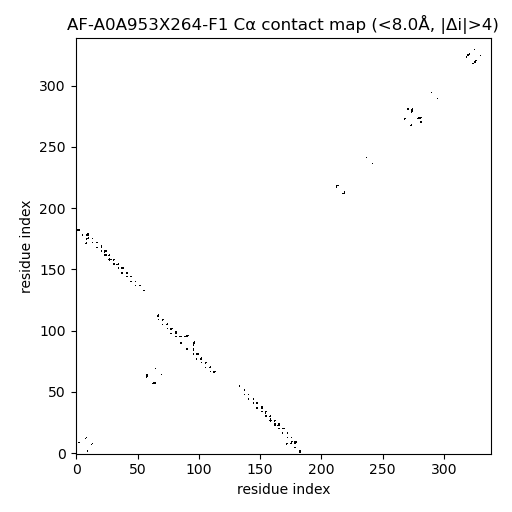 63.12 218 GLN A CA 1
ATOM 1693 C C . GLN A 1 218 ? 33.010 15.507 -33.517 1.00 63.12 218 GLN A C 1
ATOM 1695 O O . GLN A 1 218 ? 33.497 14.478 -33.051 1.00 63.12 218 GLN A O 1
ATOM 1700 N N . GLY A 1 219 ? 31.984 15.466 -34.372 1.00 65.31 219 GLY A N 1
ATOM 1701 C CA . GLY A 1 219 ? 31.584 14.239 -35.060 1.00 65.31 219 GLY A CA 1
ATOM 1702 C C . GLY A 1 219 ? 32.699 13.728 -35.979 1.00 65.31 219 GLY A C 1
ATOM 1703 O O . GLY A 1 219 ? 33.517 14.514 -36.459 1.00 65.31 219 GLY A O 1
ATOM 1704 N N . GLU A 1 220 ? 32.744 12.415 -36.225 1.00 64.88 220 GLU A N 1
ATOM 1705 C CA . GLU A 1 220 ? 33.736 11.805 -37.119 1.00 64.88 220 GLU A CA 1
ATOM 1706 C C . GLU A 1 220 ? 33.727 12.500 -38.491 1.00 64.88 220 GLU A C 1
ATOM 1708 O O . GLU A 1 220 ? 32.807 12.341 -39.297 1.00 64.88 220 GLU A O 1
ATOM 1713 N N . ARG A 1 221 ? 34.760 13.301 -38.768 1.00 62.88 221 ARG A N 1
ATOM 1714 C CA . ARG A 1 221 ? 35.010 13.826 -40.109 1.00 62.88 221 ARG A CA 1
ATOM 1715 C C . ARG A 1 221 ? 35.584 12.688 -40.937 1.00 62.88 221 ARG A C 1
ATOM 1717 O O . ARG A 1 221 ? 36.719 12.276 -40.721 1.00 62.88 221 ARG A O 1
ATOM 1724 N N . PHE A 1 222 ? 34.810 12.194 -41.898 1.00 65.88 222 PHE A N 1
ATOM 1725 C CA . PHE A 1 222 ? 35.348 11.334 -42.945 1.00 65.88 222 PHE A CA 1
ATOM 1726 C C . PHE A 1 222 ? 36.344 12.150 -43.778 1.00 65.88 222 PHE A C 1
ATOM 1728 O O . PHE A 1 222 ? 35.953 12.956 -44.622 1.00 65.88 222 PHE A O 1
ATOM 1735 N N . GLU A 1 223 ? 37.636 11.977 -43.510 1.00 72.12 223 GLU A N 1
ATOM 1736 C CA . GLU A 1 223 ? 38.708 12.526 -44.333 1.00 72.12 223 GLU A CA 1
ATOM 1737 C C . GLU A 1 223 ? 39.006 11.541 -45.467 1.00 72.12 223 GLU A C 1
ATOM 1739 O O . GLU A 1 223 ? 39.316 10.369 -45.241 1.00 72.12 223 GLU A O 1
ATOM 1744 N N . VAL A 1 224 ? 38.865 11.997 -46.711 1.00 73.00 224 VAL A N 1
ATOM 1745 C CA . VAL A 1 224 ? 39.199 11.188 -47.887 1.00 73.00 224 VAL A CA 1
ATOM 1746 C C . VAL A 1 224 ? 40.721 11.158 -48.012 1.00 73.00 224 VAL A C 1
ATOM 1748 O O . VAL A 1 224 ? 41.310 12.052 -48.612 1.00 73.00 224 VAL A O 1
ATOM 1751 N N . ILE A 1 225 ? 41.348 10.139 -47.418 1.00 79.31 225 ILE A N 1
ATOM 1752 C CA . ILE A 1 225 ? 42.810 9.956 -47.427 1.00 79.31 225 ILE A CA 1
ATOM 1753 C C . ILE A 1 225 ? 43.320 9.728 -48.857 1.00 79.31 225 ILE A C 1
ATOM 1755 O O . ILE A 1 225 ? 44.359 10.263 -49.237 1.00 79.31 225 ILE A O 1
ATOM 1759 N N . GLU A 1 226 ? 42.581 8.965 -49.668 1.00 79.94 226 GLU A N 1
ATOM 1760 C CA . GLU A 1 226 ? 42.969 8.666 -51.045 1.00 79.94 226 GLU A CA 1
ATOM 1761 C C . GLU A 1 226 ? 41.746 8.515 -51.955 1.00 79.94 226 GLU A C 1
ATOM 1763 O O . GLU A 1 226 ? 40.746 7.886 -51.601 1.00 79.94 226 GLU A O 1
ATOM 1768 N N . GLN A 1 227 ? 41.820 9.121 -53.139 1.00 81.31 227 GLN A N 1
ATOM 1769 C CA . GLN A 1 227 ? 40.762 9.047 -54.142 1.00 81.31 227 GLN A CA 1
ATOM 1770 C C . GLN A 1 227 ? 40.906 7.760 -54.968 1.00 81.31 227 GLN A C 1
ATOM 1772 O O . GLN A 1 227 ? 42.024 7.372 -55.309 1.00 81.31 227 GLN A O 1
ATOM 1777 N N . PRO A 1 228 ? 39.799 7.100 -55.339 1.00 81.50 228 PRO A N 1
ATOM 1778 C CA . PRO A 1 228 ? 39.857 5.884 -56.138 1.00 81.50 228 PRO A CA 1
ATOM 1779 C C . PRO A 1 228 ? 40.447 6.163 -57.528 1.00 81.50 228 PRO A C 1
ATOM 1781 O O . PRO A 1 228 ? 39.933 6.997 -58.274 1.00 81.50 228 PRO A O 1
ATOM 1784 N N . ILE A 1 229 ? 41.506 5.434 -57.892 1.00 84.19 229 ILE A N 1
ATOM 1785 C CA . ILE A 1 229 ? 42.098 5.484 -59.234 1.00 84.19 229 ILE A CA 1
ATOM 1786 C C . ILE A 1 229 ? 41.395 4.518 -60.192 1.00 84.19 229 ILE A C 1
ATOM 1788 O O . ILE A 1 229 ? 41.015 3.402 -59.832 1.00 84.19 229 ILE A O 1
ATOM 1792 N N . THR A 1 230 ? 41.248 4.938 -61.445 1.00 81.25 230 THR A N 1
ATOM 1793 C CA . THR A 1 230 ? 40.696 4.100 -62.514 1.00 81.25 230 THR A CA 1
ATOM 1794 C C . THR A 1 230 ? 41.700 2.999 -62.892 1.00 81.25 230 THR A C 1
ATOM 1796 O O . THR A 1 230 ? 42.881 3.302 -63.078 1.00 81.25 230 THR A O 1
ATOM 1799 N N . PRO A 1 231 ? 41.279 1.726 -63.035 1.00 78.94 231 PRO A N 1
ATOM 1800 C CA . PRO A 1 231 ? 42.184 0.634 -63.391 1.00 78.94 231 PRO A CA 1
ATOM 1801 C C . PRO A 1 231 ? 42.778 0.833 -64.792 1.00 78.94 231 PRO A C 1
ATOM 1803 O O . PRO A 1 231 ? 42.046 1.082 -65.749 1.00 78.94 231 PRO A O 1
ATOM 1806 N N . GLN A 1 232 ? 44.101 0.688 -64.914 1.00 77.12 232 GLN A N 1
ATOM 1807 C CA . GLN A 1 232 ? 44.812 0.796 -66.198 1.00 77.12 232 GLN A CA 1
ATOM 1808 C C . GLN A 1 232 ? 44.696 -0.477 -67.049 1.00 77.12 232 GLN A C 1
ATOM 1810 O O . GLN A 1 232 ? 44.734 -0.407 -68.276 1.00 77.12 232 GLN A O 1
ATOM 1815 N N . ASP A 1 233 ? 44.494 -1.635 -66.414 1.00 75.19 233 ASP A N 1
ATOM 1816 C CA . ASP A 1 233 ? 44.357 -2.916 -67.102 1.00 75.19 233 ASP A CA 1
ATOM 1817 C C . ASP A 1 233 ? 42.893 -3.379 -67.186 1.00 75.19 233 ASP A C 1
ATOM 1819 O O . ASP A 1 233 ? 42.152 -3.317 -66.197 1.00 75.19 233 ASP A O 1
ATOM 1823 N N . PRO A 1 234 ? 42.449 -3.920 -68.337 1.00 70.12 234 PRO A N 1
ATOM 1824 C CA . PRO A 1 234 ? 41.127 -4.517 -68.459 1.00 70.12 234 PRO A CA 1
ATOM 1825 C C . PRO A 1 234 ? 40.978 -5.717 -67.516 1.00 70.12 234 PRO A C 1
ATOM 1827 O O . PRO A 1 234 ? 41.644 -6.739 -67.682 1.00 70.12 234 PRO A O 1
ATOM 1830 N N . ILE A 1 235 ? 40.042 -5.636 -66.568 1.00 78.31 235 ILE A N 1
ATOM 1831 C CA . ILE A 1 235 ? 39.796 -6.709 -65.591 1.00 78.31 235 ILE A CA 1
ATOM 1832 C C . ILE A 1 235 ? 39.244 -7.967 -66.292 1.00 78.31 235 ILE A C 1
ATOM 1834 O O . ILE A 1 235 ? 39.632 -9.090 -65.960 1.00 78.31 235 ILE A O 1
ATOM 1838 N N . ARG A 1 236 ? 38.358 -7.805 -67.291 1.00 78.31 236 ARG A N 1
ATOM 1839 C CA . ARG A 1 236 ? 37.792 -8.875 -68.146 1.00 78.31 236 ARG A CA 1
ATOM 1840 C C . ARG A 1 236 ? 37.316 -8.293 -69.491 1.00 78.31 236 ARG A C 1
ATOM 1842 O O . ARG A 1 236 ? 36.903 -7.136 -69.499 1.00 78.31 236 ARG A O 1
ATOM 1849 N N . PRO A 1 237 ? 37.262 -9.070 -70.595 1.00 76.44 237 PRO A N 1
ATOM 1850 C CA . PRO A 1 237 ? 37.818 -10.411 -70.824 1.00 76.44 237 PRO A CA 1
ATOM 1851 C C . PRO A 1 237 ? 39.274 -10.389 -71.341 1.00 76.44 237 PRO A C 1
ATOM 1853 O O . PRO A 1 237 ? 39.773 -9.380 -71.834 1.00 76.44 237 PRO A O 1
ATOM 1856 N N . ASN A 1 238 ? 39.973 -11.530 -71.261 1.00 80.31 238 ASN A N 1
ATOM 1857 C CA . ASN A 1 238 ? 41.374 -11.641 -71.686 1.00 80.31 238 ASN A CA 1
ATOM 1858 C C . ASN A 1 238 ? 41.502 -11.551 -73.218 1.00 80.31 238 ASN A C 1
ATOM 1860 O O . ASN A 1 238 ? 41.188 -12.504 -73.938 1.00 80.31 238 ASN A O 1
ATOM 1864 N N . ARG A 1 239 ? 42.004 -10.408 -73.701 1.00 81.81 239 ARG A N 1
ATOM 1865 C CA . ARG A 1 239 ? 42.105 -10.058 -75.129 1.00 81.81 239 ARG A CA 1
ATOM 1866 C C . ARG A 1 239 ? 42.814 -11.132 -75.971 1.00 81.81 239 ARG A C 1
ATOM 1868 O O . ARG A 1 239 ? 42.382 -11.415 -77.085 1.00 81.81 239 ARG A O 1
ATOM 1875 N N . LYS A 1 240 ? 43.838 -11.805 -75.426 1.00 80.44 240 LYS A N 1
ATOM 1876 C CA . LYS A 1 240 ? 44.584 -12.865 -76.138 1.00 80.44 240 LYS A CA 1
ATOM 1877 C C . LYS A 1 240 ? 43.731 -14.106 -76.406 1.00 80.44 240 LYS A C 1
ATOM 1879 O O . LYS A 1 240 ? 43.815 -14.686 -77.483 1.00 80.44 240 LYS A O 1
ATOM 1884 N N . LYS A 1 241 ? 42.887 -14.497 -75.444 1.00 84.06 241 LYS A N 1
ATOM 1885 C CA . LYS A 1 241 ? 41.981 -15.645 -75.605 1.00 84.06 241 LYS A CA 1
ATOM 1886 C C . LYS A 1 241 ? 40.931 -15.369 -76.678 1.00 84.06 241 LYS A C 1
ATOM 1888 O O . LYS A 1 241 ? 40.638 -16.257 -77.468 1.00 84.06 241 LYS A O 1
ATOM 1893 N N . LEU A 1 242 ? 40.412 -14.140 -76.727 1.00 84.06 242 LEU A N 1
ATOM 1894 C CA . LEU A 1 242 ? 39.427 -13.732 -77.728 1.00 84.06 242 LEU A CA 1
ATOM 1895 C C . LEU A 1 242 ? 39.999 -13.806 -79.152 1.00 84.06 242 LEU A C 1
ATOM 1897 O O . LEU A 1 242 ? 39.326 -14.312 -80.042 1.00 84.06 242 LEU A O 1
ATOM 1901 N N . LEU A 1 243 ? 41.243 -13.355 -79.349 1.00 83.50 243 LEU A N 1
ATOM 1902 C CA . LEU A 1 243 ? 41.916 -13.394 -80.652 1.00 83.50 243 LEU A CA 1
ATOM 1903 C C . LEU A 1 243 ? 42.125 -14.833 -81.140 1.00 83.50 243 LEU A C 1
ATOM 1905 O O . LEU A 1 243 ? 41.815 -15.153 -82.283 1.00 83.50 243 LEU A O 1
ATOM 1909 N N . VAL A 1 244 ? 42.612 -15.719 -80.268 1.00 89.06 244 VAL A N 1
ATOM 1910 C CA . VAL A 1 244 ? 42.791 -17.136 -80.622 1.00 89.06 244 VAL A CA 1
ATOM 1911 C C . VAL A 1 244 ? 41.445 -17.790 -80.943 1.00 89.06 244 VAL A C 1
ATOM 1913 O O . VAL A 1 244 ? 41.339 -18.522 -81.924 1.00 89.06 244 VAL A O 1
ATOM 1916 N N . LEU A 1 245 ? 40.406 -17.492 -80.156 1.00 90.12 245 LEU A N 1
ATOM 1917 C CA . LEU A 1 245 ? 39.061 -18.023 -80.373 1.00 90.12 245 LEU A CA 1
ATOM 1918 C C . LEU A 1 245 ? 38.469 -17.548 -81.707 1.00 90.12 245 LEU A C 1
ATOM 1920 O O . LEU A 1 245 ? 37.915 -18.360 -82.442 1.00 90.12 245 LEU A O 1
ATOM 1924 N N . SER A 1 246 ? 38.587 -16.258 -82.036 1.00 88.88 246 SER A N 1
ATOM 1925 C CA . SER A 1 246 ? 38.029 -15.712 -83.276 1.00 88.88 246 SER A CA 1
ATOM 1926 C C . SER A 1 246 ? 38.747 -16.255 -84.509 1.00 88.88 246 SER A C 1
ATOM 1928 O O . SER A 1 246 ? 38.090 -16.602 -85.488 1.00 88.88 246 SER A O 1
ATOM 1930 N N . LEU A 1 247 ? 40.072 -16.408 -84.447 1.00 89.00 247 LEU A N 1
ATOM 1931 C CA . LEU A 1 247 ? 40.855 -16.990 -85.533 1.00 89.00 247 LEU A CA 1
ATOM 1932 C C . LEU A 1 247 ? 40.518 -18.474 -85.740 1.00 89.00 247 LEU A C 1
ATOM 1934 O O . LEU A 1 247 ? 40.315 -18.907 -86.875 1.00 89.00 247 LEU A O 1
ATOM 1938 N N . ALA A 1 248 ? 40.380 -19.236 -84.651 1.00 93.06 248 ALA A N 1
ATOM 1939 C CA . ALA A 1 248 ? 39.941 -20.628 -84.710 1.00 93.06 248 ALA A CA 1
ATOM 1940 C C . ALA A 1 248 ? 38.514 -20.755 -85.273 1.00 93.06 248 ALA A C 1
ATOM 1942 O O . ALA A 1 248 ? 38.268 -21.593 -86.140 1.00 93.06 248 ALA A O 1
ATOM 1943 N N . ALA A 1 249 ? 37.588 -19.896 -84.836 1.00 93.06 249 ALA A N 1
ATOM 1944 C CA . ALA A 1 249 ? 36.215 -19.872 -85.333 1.00 93.06 249 ALA A CA 1
ATOM 1945 C C . ALA A 1 249 ? 36.145 -19.504 -86.823 1.00 93.06 249 ALA A C 1
ATOM 1947 O O . ALA A 1 249 ? 35.405 -20.139 -87.571 1.00 93.06 249 ALA A O 1
ATOM 1948 N N . ALA A 1 250 ? 36.941 -18.532 -87.278 1.00 90.69 250 ALA A N 1
ATOM 1949 C CA . ALA A 1 250 ? 37.011 -18.145 -88.686 1.00 90.69 250 ALA A CA 1
ATOM 1950 C C . ALA A 1 250 ? 37.576 -19.271 -89.566 1.00 90.69 250 ALA A C 1
ATOM 1952 O O . ALA A 1 250 ? 37.020 -19.552 -90.628 1.00 90.69 250 ALA A O 1
ATOM 1953 N N . ALA A 1 251 ? 38.635 -19.953 -89.116 1.00 91.75 251 ALA A N 1
ATOM 1954 C CA . ALA A 1 251 ? 39.196 -21.103 -89.822 1.00 91.75 251 ALA A CA 1
ATOM 1955 C C . ALA A 1 251 ? 38.194 -22.267 -89.896 1.00 91.75 251 ALA A C 1
ATOM 1957 O O . ALA A 1 251 ? 38.002 -22.847 -90.965 1.00 91.75 251 ALA A O 1
ATOM 1958 N N . ALA A 1 252 ? 37.509 -22.566 -88.787 1.00 94.25 252 ALA A N 1
ATOM 1959 C CA . ALA A 1 252 ? 36.473 -23.592 -88.738 1.00 94.25 252 ALA A CA 1
ATOM 1960 C C . ALA A 1 252 ? 35.287 -23.255 -89.654 1.00 94.25 252 ALA A C 1
ATOM 1962 O O . ALA A 1 252 ? 34.829 -24.115 -90.401 1.00 94.25 252 ALA A O 1
ATOM 1963 N N . ALA A 1 253 ? 34.821 -22.002 -89.653 1.00 93.50 253 ALA A N 1
ATOM 1964 C CA . ALA A 1 253 ? 33.738 -21.552 -90.521 1.00 93.50 253 ALA A CA 1
ATOM 1965 C C . ALA A 1 253 ? 34.139 -21.583 -92.005 1.00 93.50 253 ALA A C 1
ATOM 1967 O O . ALA A 1 253 ? 33.395 -22.112 -92.826 1.00 93.50 253 ALA A O 1
ATOM 1968 N N . GLY A 1 254 ? 35.326 -21.077 -92.358 1.00 90.75 254 GLY A N 1
ATOM 1969 C CA . GLY A 1 254 ? 35.831 -21.096 -93.733 1.00 90.75 254 GLY A CA 1
ATOM 1970 C C . GLY A 1 254 ? 36.037 -22.517 -94.263 1.00 90.75 254 GLY A C 1
ATOM 1971 O O . GLY A 1 254 ? 35.588 -22.837 -95.364 1.00 90.75 254 GLY A O 1
ATOM 1972 N N . GLY A 1 255 ? 36.641 -23.392 -93.453 1.00 92.38 255 GLY A N 1
ATOM 1973 C CA . GLY A 1 255 ? 36.775 -24.815 -93.765 1.00 92.38 255 GLY A CA 1
ATOM 1974 C C . GLY A 1 255 ? 35.420 -25.516 -93.873 1.00 92.38 255 GLY A C 1
ATOM 1975 O O . GLY A 1 255 ? 35.209 -26.292 -94.800 1.00 92.38 255 GLY A O 1
ATOM 1976 N N . GLY A 1 256 ? 34.477 -25.188 -92.987 1.00 93.25 256 GLY A N 1
ATOM 1977 C CA . GLY A 1 256 ? 33.111 -25.707 -93.016 1.00 93.25 256 GLY A CA 1
ATOM 1978 C C . GLY A 1 256 ? 32.357 -25.321 -94.288 1.00 93.25 256 GLY A C 1
ATOM 1979 O O . GLY A 1 256 ? 31.726 -26.178 -94.899 1.00 93.25 256 GLY A O 1
ATOM 1980 N N . VAL A 1 257 ? 32.472 -24.068 -94.738 1.00 91.56 257 VAL A N 1
ATOM 1981 C CA . VAL A 1 257 ? 31.875 -23.613 -96.005 1.00 91.56 257 VAL A CA 1
ATOM 1982 C C . VAL A 1 257 ? 32.531 -24.299 -97.203 1.00 91.56 257 VAL A C 1
ATOM 1984 O O . VAL A 1 257 ? 31.822 -24.730 -98.109 1.00 91.56 257 VAL A O 1
ATOM 1987 N N . ALA A 1 258 ? 33.858 -24.446 -97.210 1.00 90.31 258 ALA A N 1
ATOM 1988 C CA . ALA A 1 258 ? 34.561 -25.149 -98.283 1.00 90.31 258 ALA A CA 1
ATOM 1989 C C . ALA A 1 258 ? 34.147 -26.630 -98.358 1.00 90.31 258 ALA A C 1
ATOM 1991 O O . ALA A 1 258 ? 33.820 -27.125 -99.434 1.00 90.31 258 ALA A O 1
ATOM 1992 N N . PHE A 1 259 ? 34.088 -27.311 -97.211 1.00 92.00 259 PHE A N 1
ATOM 1993 C CA . PHE A 1 259 ? 33.651 -28.701 -97.117 1.00 92.00 259 PHE A CA 1
ATOM 1994 C C . PHE A 1 259 ? 32.184 -28.872 -97.523 1.00 92.00 259 PHE A C 1
ATOM 1996 O O . PHE A 1 259 ? 31.869 -29.754 -98.315 1.00 92.00 259 PHE A O 1
ATOM 2003 N N . ALA A 1 260 ? 31.286 -28.009 -97.037 1.00 91.31 260 ALA A N 1
ATOM 2004 C CA . ALA A 1 260 ? 29.878 -28.032 -97.422 1.00 91.31 260 ALA A CA 1
ATOM 2005 C C . ALA A 1 260 ? 29.696 -27.756 -98.922 1.00 91.31 260 ALA A C 1
ATOM 2007 O O . ALA A 1 260 ? 28.892 -28.420 -99.568 1.00 91.31 260 ALA A O 1
ATOM 2008 N N . SER A 1 261 ? 30.465 -26.823 -99.494 1.00 87.50 261 SER A N 1
ATOM 2009 C CA . SER A 1 261 ? 30.423 -26.541 -100.931 1.00 87.50 261 SER A CA 1
ATOM 2010 C C . SER A 1 261 ? 30.870 -27.735 -101.773 1.00 87.50 261 SER A C 1
ATOM 2012 O O . SER A 1 261 ? 30.317 -27.915 -102.852 1.00 87.50 261 SER A O 1
ATOM 2014 N N . GLU A 1 262 ? 31.844 -28.525 -101.312 1.00 85.75 262 GLU A N 1
ATOM 2015 C CA . GLU A 1 262 ? 32.283 -29.744 -102.004 1.00 85.75 262 GLU A CA 1
ATOM 2016 C C . GLU A 1 262 ? 31.271 -30.883 -101.816 1.00 85.75 262 GLU A C 1
ATOM 2018 O O . GLU A 1 262 ? 30.896 -31.543 -102.778 1.00 85.75 262 GLU A O 1
ATOM 2023 N N . PHE A 1 263 ? 30.762 -31.076 -100.594 1.00 86.19 263 PHE A N 1
ATOM 2024 C CA . PHE A 1 263 ? 29.793 -32.133 -100.289 1.00 86.19 263 PHE A CA 1
ATOM 2025 C C . PHE A 1 263 ? 28.455 -31.942 -101.023 1.00 86.19 263 PHE A C 1
ATOM 2027 O O . PHE A 1 263 ? 27.811 -32.921 -101.398 1.00 86.19 263 PHE A O 1
ATOM 2034 N N . LEU A 1 264 ? 28.032 -30.691 -101.247 1.00 87.81 264 LEU A N 1
ATOM 2035 C CA . LEU A 1 264 ? 26.829 -30.366 -102.020 1.00 87.81 264 LEU A CA 1
ATOM 2036 C C . LEU A 1 264 ? 27.086 -30.315 -103.542 1.00 87.81 264 LEU A C 1
ATOM 2038 O O . LEU A 1 264 ? 26.116 -30.325 -104.310 1.00 87.81 264 LEU A O 1
ATOM 2042 N N . ASP A 1 265 ? 28.342 -30.269 -104.013 1.00 82.12 265 ASP A N 1
ATOM 2043 C CA . ASP A 1 265 ? 28.636 -30.257 -105.453 1.00 82.12 265 ASP A CA 1
ATOM 2044 C C . ASP A 1 265 ? 28.420 -31.658 -106.048 1.00 82.12 265 ASP A C 1
ATOM 2046 O O . ASP A 1 265 ? 29.149 -32.614 -105.801 1.00 82.12 265 ASP A O 1
ATOM 2050 N N . THR A 1 266 ? 27.374 -31.793 -106.863 1.00 73.31 266 THR A N 1
ATOM 2051 C CA . THR A 1 266 ? 27.013 -33.060 -107.524 1.00 73.31 266 THR A CA 1
ATOM 2052 C C . THR A 1 266 ? 27.628 -33.177 -108.930 1.00 73.31 266 THR A C 1
ATOM 2054 O O . THR A 1 266 ? 27.316 -34.100 -109.684 1.00 73.31 266 THR A O 1
ATOM 2057 N N . ARG A 1 267 ? 28.498 -32.242 -109.337 1.00 79.00 267 ARG A N 1
ATOM 2058 C CA . ARG A 1 267 ? 29.105 -32.239 -110.678 1.00 79.00 267 ARG A CA 1
ATOM 2059 C C . ARG A 1 267 ? 30.152 -33.343 -110.827 1.00 79.00 267 ARG A C 1
ATOM 2061 O O . ARG A 1 267 ? 31.030 -33.509 -109.993 1.00 79.00 267 ARG A O 1
ATOM 2068 N N . ILE A 1 268 ? 30.105 -34.049 -111.954 1.00 74.56 268 ILE A N 1
ATOM 2069 C CA . ILE A 1 268 ? 31.094 -35.069 -112.329 1.00 74.56 268 ILE A CA 1
ATOM 2070 C C . ILE A 1 268 ? 32.335 -34.347 -112.868 1.00 74.56 268 ILE A C 1
ATOM 2072 O O . ILE A 1 268 ? 32.262 -33.717 -113.926 1.00 74.56 268 ILE A O 1
ATOM 2076 N N . ARG A 1 269 ? 33.461 -34.397 -112.144 1.00 73.12 269 ARG A N 1
ATOM 2077 C CA . ARG A 1 269 ? 34.699 -33.682 -112.525 1.00 73.12 269 ARG A CA 1
ATOM 2078 C C . ARG A 1 269 ? 35.845 -34.635 -112.849 1.00 73.12 269 ARG A C 1
ATOM 2080 O O . ARG A 1 269 ? 36.679 -34.299 -113.689 1.00 73.12 269 ARG A O 1
ATOM 2087 N N . THR A 1 270 ? 35.860 -35.818 -112.236 1.00 70.88 270 THR A N 1
ATOM 2088 C CA . THR A 1 270 ? 36.933 -36.807 -112.393 1.00 70.88 270 THR A CA 1
ATOM 2089 C C . THR A 1 270 ? 36.442 -38.056 -113.127 1.00 70.88 270 THR A C 1
ATOM 2091 O O . THR A 1 270 ? 35.273 -38.433 -113.054 1.00 70.88 270 THR A O 1
ATOM 2094 N N . THR A 1 271 ? 37.351 -38.759 -113.808 1.00 68.88 271 THR A N 1
ATOM 2095 C CA . THR A 1 271 ? 37.070 -40.064 -114.438 1.00 68.88 271 THR A CA 1
ATOM 2096 C C . THR A 1 271 ? 36.571 -41.111 -113.431 1.00 68.88 271 THR A C 1
ATOM 2098 O O . THR A 1 271 ? 35.774 -41.975 -113.793 1.00 68.88 271 THR A O 1
ATOM 2101 N N . ALA A 1 272 ? 36.983 -41.001 -112.162 1.00 71.50 272 ALA A N 1
ATOM 2102 C CA . ALA A 1 272 ? 36.501 -41.813 -111.044 1.00 71.50 272 ALA A CA 1
ATOM 2103 C C . ALA A 1 272 ? 35.032 -41.522 -110.665 1.00 71.50 272 ALA A C 1
ATOM 2105 O O . ALA A 1 272 ? 34.277 -42.458 -110.389 1.00 71.50 272 ALA A O 1
ATOM 2106 N N . ASP A 1 273 ? 34.596 -40.257 -110.718 1.00 73.19 273 ASP A N 1
ATOM 2107 C CA . ASP A 1 273 ? 33.200 -39.858 -110.451 1.00 73.19 273 ASP A CA 1
ATOM 2108 C C . ASP A 1 273 ? 32.251 -40.408 -111.526 1.00 73.19 273 ASP A C 1
ATOM 2110 O O . ASP A 1 273 ? 31.122 -40.799 -111.237 1.00 73.19 273 ASP A O 1
ATOM 2114 N N . TYR A 1 274 ? 32.723 -40.470 -112.777 1.00 75.06 274 TYR A N 1
ATOM 2115 C CA . TYR A 1 274 ? 31.970 -41.042 -113.895 1.00 75.06 274 TYR A CA 1
ATOM 2116 C C . TYR A 1 274 ? 31.789 -42.558 -113.736 1.00 75.06 274 TYR A C 1
ATOM 2118 O O . TYR A 1 274 ? 30.668 -43.064 -113.812 1.00 75.06 274 TYR A O 1
ATOM 2126 N N . ALA A 1 275 ? 32.886 -43.274 -113.458 1.00 72.12 275 ALA A N 1
ATOM 2127 C CA . ALA A 1 275 ? 32.870 -44.728 -113.308 1.00 72.12 275 ALA A CA 1
ATOM 2128 C C . ALA A 1 275 ? 31.987 -45.194 -112.136 1.00 72.12 275 ALA A C 1
ATOM 2130 O O . ALA A 1 275 ? 31.323 -46.221 -112.252 1.00 72.12 275 ALA A O 1
ATOM 2131 N N . SER A 1 276 ? 31.962 -44.437 -111.033 1.00 75.19 276 SER A N 1
ATOM 2132 C CA . SER A 1 276 ? 31.183 -44.768 -109.831 1.00 75.19 276 SER A CA 1
ATOM 2133 C C . SER A 1 276 ? 29.688 -44.442 -109.940 1.00 75.19 276 SER A C 1
ATOM 2135 O O . SER A 1 276 ? 28.883 -45.163 -109.356 1.00 75.19 276 SER A O 1
ATOM 2137 N N . ARG A 1 277 ? 29.294 -43.390 -110.676 1.00 75.75 277 ARG A N 1
ATOM 2138 C CA . ARG A 1 277 ? 27.887 -42.941 -110.753 1.00 75.75 277 ARG A CA 1
ATOM 2139 C C . ARG A 1 277 ? 27.115 -43.440 -111.977 1.00 75.75 277 ARG A C 1
ATOM 2141 O O . ARG A 1 277 ? 25.910 -43.637 -111.871 1.00 75.75 277 ARG A O 1
ATOM 2148 N N . ILE A 1 278 ? 27.769 -43.594 -113.132 1.00 75.56 278 ILE A N 1
ATOM 2149 C CA . ILE A 1 278 ? 27.106 -43.898 -114.420 1.00 75.56 278 ILE A CA 1
ATOM 2150 C C . ILE A 1 278 ? 27.462 -45.309 -114.928 1.00 75.56 278 ILE A C 1
ATOM 2152 O O . ILE A 1 278 ? 26.683 -45.910 -115.663 1.00 75.56 278 ILE A O 1
ATOM 2156 N N . GLY A 1 279 ? 28.588 -45.875 -114.476 1.00 74.25 279 GLY A N 1
ATOM 2157 C CA . GLY A 1 279 ? 29.066 -47.199 -114.880 1.00 74.25 279 GLY A CA 1
ATOM 2158 C C . GLY A 1 279 ? 29.811 -47.184 -116.223 1.00 74.25 279 GLY A C 1
ATOM 2159 O O . GLY A 1 279 ? 29.401 -46.539 -117.182 1.00 74.25 279 GLY A O 1
ATOM 2160 N N . GLY A 1 280 ? 30.932 -47.912 -116.292 1.00 74.81 280 GLY A N 1
ATOM 2161 C CA . GLY A 1 280 ? 31.802 -47.992 -117.477 1.00 74.81 280 GLY A CA 1
ATOM 2162 C C . GLY A 1 280 ? 33.049 -47.100 -117.395 1.00 74.81 280 GLY A C 1
ATOM 2163 O O . GLY A 1 280 ? 33.046 -46.032 -116.785 1.00 74.81 280 GLY A O 1
ATOM 2164 N N . ARG A 1 281 ? 34.162 -47.558 -117.989 1.00 75.00 281 ARG A N 1
ATOM 2165 C CA . ARG A 1 281 ? 35.432 -46.809 -118.036 1.00 75.00 281 ARG A CA 1
ATOM 2166 C C . ARG A 1 281 ? 35.465 -45.962 -119.318 1.00 75.00 281 ARG A C 1
ATOM 2168 O O . ARG A 1 281 ? 35.316 -46.539 -120.393 1.00 75.00 281 ARG A O 1
ATOM 2175 N N . PRO A 1 282 ? 35.662 -44.633 -119.244 1.00 75.69 282 PRO A N 1
ATOM 2176 C CA . PRO A 1 282 ? 35.711 -43.794 -120.440 1.00 75.69 282 PRO A CA 1
ATOM 2177 C C . PRO A 1 282 ? 36.938 -44.139 -121.305 1.00 75.69 282 PRO A C 1
ATOM 2179 O O . PRO A 1 282 ? 38.046 -44.254 -120.784 1.00 75.69 282 PRO A O 1
ATOM 2182 N N . PHE A 1 283 ? 36.742 -44.299 -122.621 1.00 76.31 283 PHE A N 1
ATOM 2183 C CA . PHE A 1 283 ? 37.793 -44.708 -123.573 1.00 76.31 283 PHE A CA 1
ATOM 2184 C C . PHE A 1 283 ? 38.800 -43.596 -123.910 1.00 76.31 283 PHE A C 1
ATOM 2186 O O . PHE A 1 283 ? 39.951 -43.885 -124.225 1.00 76.31 283 PHE A O 1
ATOM 2193 N N . ALA A 1 284 ? 38.389 -42.329 -123.833 1.00 77.44 284 ALA A N 1
ATOM 2194 C CA . ALA A 1 284 ? 39.252 -41.166 -124.021 1.00 77.44 284 ALA A CA 1
ATOM 2195 C C . ALA A 1 284 ? 38.685 -39.966 -123.248 1.00 77.44 284 ALA A C 1
ATOM 2197 O O . ALA A 1 284 ? 37.468 -39.811 -123.142 1.00 77.44 284 ALA A O 1
ATOM 2198 N N . VAL A 1 285 ? 39.560 -39.110 -122.717 1.00 78.06 285 VAL A N 1
ATOM 2199 C CA . VAL A 1 285 ? 39.176 -37.841 -122.080 1.00 78.06 285 VAL A CA 1
ATOM 2200 C C . VAL A 1 285 ? 39.510 -36.714 -123.047 1.00 78.06 285 VAL A C 1
ATOM 2202 O O . VAL A 1 285 ? 40.673 -36.529 -123.399 1.00 78.06 285 VAL A O 1
ATOM 2205 N N . VAL A 1 286 ? 38.503 -35.954 -123.477 1.00 79.88 286 VAL A N 1
ATOM 2206 C CA . VAL A 1 286 ? 38.730 -34.734 -124.260 1.00 79.88 286 VAL A CA 1
ATOM 2207 C C . VAL A 1 286 ? 39.061 -33.604 -123.285 1.00 79.88 286 VAL A C 1
ATOM 2209 O O . VAL A 1 286 ? 38.238 -33.302 -122.416 1.00 79.88 286 VAL A O 1
ATOM 2212 N N . PRO A 1 287 ? 40.246 -32.977 -123.380 1.00 76.06 287 PRO A N 1
ATOM 2213 C CA . PRO A 1 287 ? 40.595 -31.878 -122.497 1.00 76.06 287 PRO A CA 1
ATOM 2214 C C . PRO A 1 287 ? 39.658 -30.693 -122.740 1.00 76.06 287 PRO A C 1
ATOM 2216 O O . PRO A 1 287 ? 39.403 -30.295 -123.876 1.00 76.06 287 PRO A O 1
ATOM 2219 N N . TYR A 1 288 ? 39.159 -30.109 -121.653 1.00 77.56 288 TYR A N 1
ATOM 2220 C CA . TYR A 1 288 ? 38.338 -28.909 -121.725 1.00 77.56 288 TYR A CA 1
ATOM 2221 C C . TYR A 1 288 ? 39.181 -27.717 -122.198 1.00 77.56 288 TYR A C 1
ATOM 2223 O O . TYR A 1 288 ? 40.097 -27.292 -121.491 1.00 77.56 288 TYR A O 1
ATOM 2231 N N . ILE A 1 289 ? 38.869 -27.160 -123.372 1.00 82.50 289 ILE A N 1
ATOM 2232 C CA . ILE A 1 289 ? 39.528 -25.956 -123.897 1.00 82.50 289 ILE A CA 1
ATOM 2233 C C . ILE A 1 289 ? 38.706 -24.736 -123.455 1.00 82.50 289 ILE A C 1
ATOM 2235 O O . ILE A 1 289 ? 37.624 -24.506 -123.997 1.00 82.50 289 ILE A O 1
ATOM 2239 N N . PRO A 1 290 ? 39.176 -23.943 -122.473 1.00 79.69 290 PRO A N 1
ATOM 2240 C CA . PRO A 1 290 ? 38.421 -22.798 -121.985 1.00 79.69 290 PRO A CA 1
ATOM 2241 C C . PRO A 1 290 ? 38.307 -21.719 -123.064 1.00 79.69 290 PRO A C 1
ATOM 2243 O O . PRO A 1 290 ? 39.280 -21.379 -123.744 1.00 79.69 290 PRO A O 1
ATOM 2246 N N . THR A 1 291 ? 37.129 -21.112 -123.177 1.00 86.94 291 THR A N 1
ATOM 2247 C CA . THR A 1 291 ? 36.915 -19.988 -124.099 1.00 86.94 291 THR A CA 1
ATOM 2248 C C . THR A 1 291 ? 37.543 -18.693 -123.561 1.00 86.94 291 THR A C 1
ATOM 2250 O O . THR A 1 291 ? 37.721 -18.511 -122.352 1.00 86.94 291 THR A O 1
ATOM 2253 N N . ARG A 1 292 ? 37.864 -17.733 -124.450 1.00 81.75 292 ARG A N 1
ATOM 2254 C CA . ARG A 1 292 ? 38.408 -16.414 -124.043 1.00 81.75 292 ARG A CA 1
ATOM 2255 C C . ARG A 1 292 ? 37.485 -15.686 -123.052 1.00 81.75 292 ARG A C 1
ATOM 2257 O O . ARG A 1 292 ? 37.974 -15.037 -122.128 1.00 81.75 292 ARG A O 1
ATOM 2264 N N . VAL A 1 293 ? 36.168 -15.833 -123.219 1.00 84.12 293 VAL A N 1
ATOM 2265 C CA . VAL A 1 293 ? 35.145 -15.244 -122.338 1.00 84.12 293 VAL A CA 1
ATOM 2266 C C . VAL A 1 293 ? 35.185 -15.878 -120.943 1.00 84.12 293 VAL A C 1
ATOM 2268 O O . VAL A 1 293 ? 35.178 -15.161 -119.942 1.00 84.12 293 VAL A O 1
ATOM 2271 N N . GLU A 1 294 ? 35.319 -17.202 -120.847 1.00 83.69 294 GLU A N 1
ATOM 2272 C CA . GLU A 1 294 ? 35.423 -17.898 -119.559 1.00 83.69 294 GLU A CA 1
ATOM 2273 C C . GLU A 1 294 ? 36.703 -17.577 -118.800 1.00 83.69 294 GLU A C 1
ATOM 2275 O O . GLU A 1 294 ? 36.655 -17.371 -117.586 1.00 83.69 294 GLU A O 1
ATOM 2280 N N . LYS A 1 295 ? 37.844 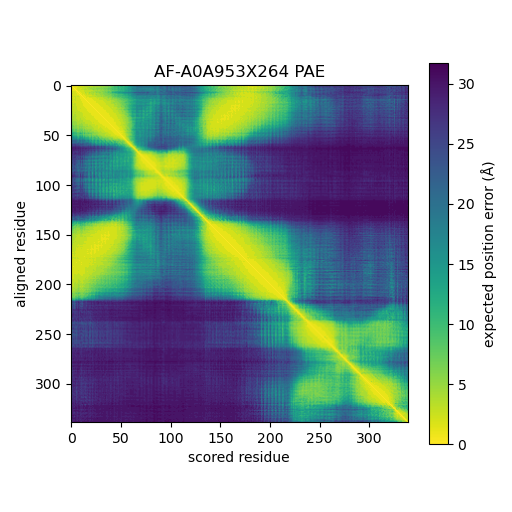-17.489 -119.494 1.00 81.19 295 LYS A N 1
ATOM 2281 C CA . LYS A 1 295 ? 39.118 -17.129 -118.857 1.00 81.19 295 LYS A CA 1
ATOM 2282 C C . LYS A 1 295 ? 39.052 -15.718 -118.264 1.00 81.19 295 LYS A C 1
ATOM 2284 O O . LYS A 1 295 ? 39.484 -15.517 -117.130 1.00 81.19 295 LYS A O 1
ATOM 2289 N N . ARG A 1 296 ? 38.436 -14.767 -118.983 1.00 82.88 296 ARG A N 1
ATOM 2290 C CA . ARG A 1 296 ? 38.226 -13.392 -118.502 1.00 82.88 296 ARG A CA 1
ATOM 2291 C C . ARG A 1 296 ? 37.252 -13.337 -117.321 1.00 82.88 296 ARG A C 1
ATOM 2293 O O . ARG A 1 296 ? 37.535 -12.640 -116.353 1.00 82.88 296 ARG A O 1
ATOM 2300 N N . ARG A 1 297 ? 36.159 -14.112 -117.351 1.00 85.19 297 ARG A N 1
ATOM 2301 C CA . ARG A 1 297 ? 35.204 -14.212 -116.232 1.00 85.19 297 ARG A CA 1
ATOM 2302 C C . ARG A 1 297 ? 35.839 -14.825 -114.982 1.00 85.19 297 ARG A C 1
ATOM 2304 O O . ARG A 1 297 ? 35.642 -14.301 -113.893 1.00 85.19 297 ARG A O 1
ATOM 2311 N N . ARG A 1 298 ? 36.627 -15.898 -115.122 1.00 84.75 298 ARG A N 1
ATOM 2312 C CA . ARG A 1 298 ? 37.361 -16.506 -113.997 1.00 84.75 298 ARG A CA 1
ATOM 2313 C C . ARG A 1 298 ? 38.373 -15.536 -113.399 1.00 84.75 298 ARG A C 1
ATOM 2315 O O . ARG A 1 298 ? 38.413 -15.404 -112.183 1.00 84.75 298 ARG A O 1
ATOM 2322 N N . PHE A 1 299 ? 39.138 -14.835 -114.239 1.00 82.50 299 PHE A N 1
ATOM 2323 C CA . PHE A 1 299 ? 40.083 -13.825 -113.765 1.00 82.50 299 PHE A CA 1
ATOM 2324 C C . PHE A 1 299 ? 39.362 -12.691 -113.025 1.00 82.50 299 PHE A C 1
ATOM 2326 O O . PHE A 1 299 ? 39.760 -12.357 -111.918 1.00 82.50 299 PHE A O 1
ATOM 2333 N N . ALA A 1 300 ? 38.249 -12.186 -113.571 1.00 85.19 300 ALA A N 1
ATOM 2334 C CA . ALA A 1 300 ? 37.430 -11.165 -112.918 1.00 85.19 300 ALA A CA 1
ATOM 2335 C C . ALA A 1 300 ? 36.898 -11.625 -111.546 1.00 85.19 300 ALA A C 1
ATOM 2337 O O . ALA A 1 300 ? 36.982 -10.884 -110.570 1.00 85.19 300 ALA A O 1
ATOM 2338 N N . LEU A 1 301 ? 36.403 -12.863 -111.442 1.00 88.25 301 LEU A N 1
ATOM 2339 C CA . LEU A 1 301 ? 35.925 -13.427 -110.174 1.00 88.25 301 LEU A CA 1
ATOM 2340 C C . LEU A 1 301 ? 37.048 -13.571 -109.141 1.00 88.25 301 LEU A C 1
ATOM 2342 O O . LEU A 1 301 ? 36.845 -13.231 -107.980 1.00 88.25 301 LEU A O 1
ATOM 2346 N N . TRP A 1 302 ? 38.237 -14.013 -109.557 1.00 85.69 302 TRP A N 1
ATOM 2347 C CA . TRP A 1 302 ? 39.405 -14.077 -108.676 1.00 85.69 302 TRP A CA 1
ATOM 2348 C C . TRP A 1 302 ? 39.861 -12.690 -108.224 1.00 85.69 302 TRP A C 1
ATOM 2350 O O . TRP A 1 302 ? 40.132 -12.499 -107.043 1.00 85.69 302 TRP A O 1
ATOM 2360 N N . THR A 1 303 ? 39.883 -11.703 -109.123 1.00 85.38 303 THR A N 1
ATOM 2361 C CA . THR A 1 303 ? 40.212 -10.324 -108.742 1.00 85.38 303 THR A CA 1
ATOM 2362 C C . THR A 1 303 ? 39.184 -9.743 -107.777 1.00 85.38 303 THR A C 1
ATOM 2364 O O . THR A 1 303 ? 39.574 -9.103 -106.809 1.00 85.38 303 THR A O 1
ATOM 2367 N N . ILE A 1 304 ? 37.887 -10.016 -107.977 1.00 88.88 304 ILE A N 1
ATOM 2368 C CA . ILE A 1 304 ? 36.829 -9.594 -107.049 1.00 88.88 304 ILE A CA 1
ATOM 2369 C C . ILE A 1 304 ? 37.025 -10.267 -105.689 1.00 88.88 304 ILE A C 1
ATOM 2371 O O . ILE A 1 304 ? 36.974 -9.582 -104.676 1.00 88.88 304 ILE A O 1
ATOM 2375 N N . ALA A 1 305 ? 37.305 -11.572 -105.650 1.00 87.19 305 ALA A N 1
ATOM 2376 C CA . ALA A 1 305 ? 37.541 -12.294 -104.401 1.00 87.19 305 ALA A CA 1
ATOM 2377 C C . ALA A 1 305 ? 38.760 -11.754 -103.632 1.00 87.19 305 ALA A C 1
ATOM 2379 O O . ALA A 1 305 ? 38.680 -11.563 -102.421 1.00 87.19 305 ALA A O 1
ATOM 2380 N N . ILE A 1 306 ? 39.863 -11.452 -104.329 1.00 88.50 306 ILE A N 1
ATOM 2381 C CA . ILE A 1 306 ? 41.063 -10.852 -103.726 1.00 88.50 306 ILE A CA 1
ATOM 2382 C C . ILE A 1 306 ? 40.759 -9.446 -103.196 1.00 88.50 306 ILE A C 1
ATOM 2384 O O . ILE A 1 306 ? 41.132 -9.127 -102.070 1.00 88.50 306 ILE A O 1
ATOM 2388 N N . LEU A 1 307 ? 40.047 -8.616 -103.965 1.00 90.19 307 LEU A N 1
ATOM 2389 C CA . LEU A 1 307 ? 39.643 -7.280 -103.517 1.00 90.19 307 LEU A CA 1
ATOM 2390 C C . LEU A 1 307 ? 38.721 -7.344 -102.290 1.00 90.19 307 LEU A C 1
ATOM 2392 O O . LEU A 1 307 ? 38.886 -6.554 -101.364 1.00 90.19 307 LEU A O 1
ATOM 2396 N N . LEU A 1 308 ? 37.796 -8.306 -102.251 1.00 90.06 308 LEU A N 1
ATOM 2397 C CA . LEU A 1 308 ? 36.893 -8.522 -101.119 1.00 90.06 308 LEU A CA 1
ATOM 2398 C C . LEU A 1 308 ? 37.671 -8.981 -99.875 1.00 90.06 308 LEU A C 1
ATOM 2400 O O . LEU A 1 308 ? 37.436 -8.469 -98.784 1.00 90.06 308 LEU A O 1
ATOM 2404 N N . LEU A 1 309 ? 38.654 -9.874 -100.037 1.00 87.06 309 LEU A N 1
ATOM 2405 C CA . LEU A 1 309 ? 39.545 -10.287 -98.950 1.00 87.06 309 LEU A CA 1
ATOM 2406 C C . LEU A 1 309 ? 40.325 -9.094 -98.377 1.00 87.06 309 LEU A C 1
ATOM 2408 O O . LEU A 1 309 ? 40.355 -8.912 -97.162 1.00 87.06 309 LEU A O 1
ATOM 2412 N N . ILE A 1 310 ? 40.914 -8.262 -99.241 1.00 89.75 310 ILE A N 1
ATOM 2413 C CA . ILE A 1 310 ? 41.649 -7.058 -98.823 1.00 89.75 310 ILE A CA 1
ATOM 2414 C C . ILE A 1 310 ? 40.723 -6.096 -98.069 1.00 89.75 310 ILE A C 1
ATOM 2416 O O . ILE A 1 310 ? 41.105 -5.582 -97.019 1.00 89.75 310 ILE A O 1
ATOM 2420 N N . LEU A 1 311 ? 39.495 -5.894 -98.557 1.00 91.19 311 LEU A N 1
ATOM 2421 C CA . LEU A 1 311 ? 38.500 -5.045 -97.903 1.00 91.19 311 LEU A CA 1
ATOM 2422 C C . LEU A 1 311 ? 38.139 -5.558 -96.501 1.00 91.19 311 LEU A C 1
ATOM 2424 O O . LEU A 1 311 ? 38.088 -4.769 -95.560 1.00 91.19 311 LEU A O 1
ATOM 2428 N N . VAL A 1 312 ? 37.922 -6.868 -96.342 1.00 88.06 312 VAL A N 1
ATOM 2429 C CA . VAL A 1 312 ? 37.613 -7.484 -95.039 1.00 88.06 312 VAL A CA 1
ATOM 2430 C C . VAL A 1 312 ? 38.780 -7.325 -94.066 1.00 88.06 312 VAL A C 1
ATOM 2432 O O . VAL A 1 312 ? 38.561 -6.976 -92.907 1.00 88.06 312 VAL A O 1
ATOM 2435 N N . VAL A 1 313 ? 40.018 -7.523 -94.527 1.00 86.94 313 VAL A N 1
ATOM 2436 C CA . VAL A 1 313 ? 41.217 -7.327 -93.696 1.00 86.94 313 VAL A CA 1
ATOM 2437 C C . VAL A 1 313 ? 41.366 -5.860 -93.284 1.00 86.94 313 VAL A C 1
ATOM 2439 O O . VAL A 1 313 ? 41.602 -5.580 -92.110 1.00 86.94 313 VAL A O 1
ATOM 2442 N N . ALA A 1 314 ? 41.170 -4.917 -94.209 1.00 87.62 314 ALA A N 1
ATOM 2443 C CA . ALA A 1 314 ? 41.225 -3.487 -93.910 1.00 87.62 314 ALA A CA 1
ATOM 2444 C C . ALA A 1 314 ? 40.132 -3.062 -92.912 1.00 87.62 314 ALA A C 1
ATOM 2446 O O . ALA A 1 314 ? 40.417 -2.341 -91.957 1.00 87.62 314 ALA A O 1
ATOM 2447 N N . ALA A 1 315 ? 38.902 -3.558 -93.081 1.00 86.44 315 ALA A N 1
ATOM 2448 C CA . ALA A 1 315 ? 37.801 -3.305 -92.156 1.00 86.44 315 ALA A CA 1
ATOM 2449 C C . ALA A 1 315 ? 38.068 -3.898 -90.762 1.00 86.44 315 ALA A C 1
ATOM 2451 O O . ALA A 1 315 ? 37.794 -3.245 -89.757 1.00 86.44 315 ALA A O 1
ATOM 2452 N N . ALA A 1 316 ? 38.648 -5.101 -90.685 1.00 82.81 316 ALA A N 1
ATOM 2453 C CA . ALA A 1 316 ? 39.038 -5.713 -89.417 1.00 82.81 316 ALA A CA 1
ATOM 2454 C C . ALA A 1 316 ? 40.126 -4.896 -88.698 1.00 82.81 316 ALA A C 1
ATOM 2456 O O . ALA A 1 316 ? 40.014 -4.656 -87.497 1.00 82.81 316 ALA A O 1
ATOM 2457 N N . LEU A 1 317 ? 41.141 -4.415 -89.425 1.00 83.31 317 LEU A N 1
ATOM 2458 C CA . LEU A 1 317 ? 42.182 -3.543 -88.869 1.00 83.31 317 LEU A CA 1
ATOM 2459 C C . LEU A 1 317 ? 41.610 -2.204 -88.383 1.00 83.31 317 LEU A C 1
ATOM 2461 O O . LEU A 1 317 ? 41.958 -1.757 -87.291 1.00 83.31 317 LEU A O 1
ATOM 2465 N N . ALA A 1 318 ? 40.691 -1.599 -89.139 1.00 83.44 318 ALA A N 1
ATOM 2466 C CA . ALA A 1 318 ? 40.006 -0.375 -88.728 1.00 83.44 318 ALA A CA 1
ATOM 2467 C C . ALA A 1 318 ? 39.140 -0.594 -87.474 1.00 83.44 318 ALA A C 1
ATOM 2469 O O . ALA A 1 318 ? 39.171 0.217 -86.552 1.00 83.44 318 ALA A O 1
ATOM 2470 N N . ALA A 1 319 ? 38.413 -1.712 -87.391 1.00 82.06 319 ALA A N 1
ATOM 2471 C CA . ALA A 1 319 ? 37.625 -2.051 -86.208 1.00 82.06 319 ALA A CA 1
ATOM 2472 C C . ALA A 1 319 ? 38.508 -2.224 -84.961 1.00 82.06 319 ALA A C 1
ATOM 2474 O O . ALA A 1 319 ? 38.151 -1.740 -83.889 1.00 82.06 319 ALA A O 1
ATOM 2475 N N . VAL A 1 320 ? 39.680 -2.855 -85.091 1.00 78.75 320 VAL A N 1
ATOM 2476 C CA . VAL A 1 320 ? 40.650 -2.960 -83.986 1.00 78.75 320 VAL A CA 1
ATOM 2477 C C . VAL A 1 320 ? 41.171 -1.580 -83.577 1.00 78.75 320 VAL A C 1
ATOM 2479 O O . VAL A 1 320 ? 41.209 -1.286 -82.381 1.00 78.75 320 VAL A O 1
ATOM 2482 N N . HIS A 1 321 ? 41.502 -0.728 -84.551 1.00 79.19 321 HIS A N 1
ATOM 2483 C CA . HIS A 1 321 ? 41.987 0.630 -84.309 1.00 79.19 321 HIS A CA 1
ATOM 2484 C C . HIS A 1 321 ? 40.979 1.488 -83.527 1.00 79.19 321 HIS A C 1
ATOM 2486 O O . HIS A 1 321 ? 41.355 2.157 -82.569 1.00 79.19 321 HIS A O 1
ATOM 2492 N N . PHE A 1 322 ? 39.697 1.442 -83.907 1.00 76.94 322 PHE A N 1
ATOM 2493 C CA . PHE A 1 322 ? 38.657 2.275 -83.296 1.00 76.94 322 PHE A CA 1
ATOM 2494 C C . PHE A 1 322 ? 38.049 1.693 -82.010 1.00 76.94 322 PHE A C 1
ATOM 2496 O O . PHE A 1 322 ? 37.702 2.464 -81.121 1.00 76.94 322 PHE A O 1
ATOM 2503 N N . LEU A 1 323 ? 37.886 0.367 -81.889 1.00 71.31 323 LEU A N 1
ATOM 2504 C CA . LEU A 1 323 ? 37.195 -0.234 -80.734 1.00 71.31 323 LEU A CA 1
ATOM 2505 C C . LEU A 1 323 ? 38.123 -0.734 -79.619 1.00 71.31 323 LEU A C 1
ATOM 2507 O O . LEU A 1 323 ? 37.639 -0.964 -78.511 1.00 71.31 323 LEU A O 1
ATOM 2511 N N . VAL A 1 324 ? 39.412 -0.975 -79.885 1.00 69.06 324 VAL A N 1
ATOM 2512 C CA . VAL A 1 324 ? 40.270 -1.713 -78.938 1.00 69.06 324 VAL A CA 1
ATOM 2513 C C . VAL A 1 324 ? 41.485 -0.914 -78.484 1.00 69.06 324 VAL A C 1
ATOM 2515 O O . VAL A 1 324 ? 41.749 -0.878 -77.277 1.00 69.06 324 VAL A O 1
ATOM 2518 N N . MET A 1 325 ? 42.246 -0.355 -79.426 1.00 70.12 325 MET A N 1
ATOM 2519 C CA . MET A 1 325 ? 43.430 0.473 -79.166 1.00 70.12 325 MET A CA 1
ATOM 2520 C C . MET A 1 325 ? 43.927 1.105 -80.475 1.00 70.12 325 MET A C 1
ATOM 2522 O O . MET A 1 325 ? 43.910 0.420 -81.505 1.00 70.12 325 MET A O 1
ATOM 2526 N N . PRO A 1 326 ? 44.435 2.352 -80.451 1.00 77.62 326 PRO A N 1
ATOM 2527 C CA . PRO A 1 326 ? 45.115 2.922 -81.604 1.00 77.62 326 PRO A CA 1
ATOM 2528 C C . PRO A 1 326 ? 46.332 2.059 -81.974 1.00 77.62 326 PRO A C 1
ATOM 2530 O O . PRO A 1 326 ? 47.011 1.493 -81.117 1.00 77.62 326 PRO A O 1
ATOM 2533 N N . LEU A 1 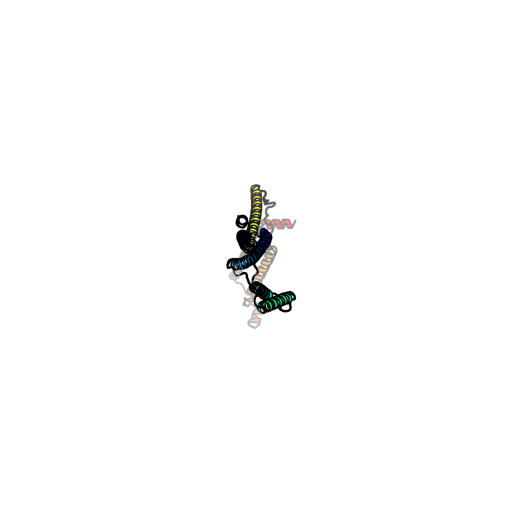327 ? 46.611 1.938 -83.275 1.00 66.69 327 LEU A N 1
ATOM 2534 C CA . LEU A 1 327 ? 47.666 1.053 -83.793 1.00 66.69 327 LEU A CA 1
ATOM 2535 C C . LEU A 1 327 ? 49.053 1.492 -83.296 1.00 66.69 327 LEU A C 1
ATOM 2537 O O . LEU A 1 327 ? 49.931 0.652 -83.105 1.00 66.69 327 LEU A O 1
ATOM 2541 N N . ASP A 1 328 ? 49.201 2.783 -83.006 1.00 70.19 328 ASP A N 1
ATOM 2542 C CA . ASP A 1 328 ? 50.433 3.404 -82.530 1.00 70.19 328 ASP A CA 1
ATOM 2543 C C . ASP A 1 328 ? 50.871 2.851 -81.161 1.00 70.19 328 ASP A C 1
ATOM 2545 O O . ASP A 1 328 ? 52.045 2.540 -80.964 1.00 70.19 328 ASP A O 1
ATOM 2549 N N . GLU A 1 329 ? 49.929 2.610 -80.240 1.00 68.50 329 GLU A N 1
ATOM 2550 C CA . GLU A 1 329 ? 50.224 2.032 -78.918 1.00 68.50 329 GLU A CA 1
ATOM 2551 C C . GLU A 1 329 ? 50.588 0.544 -78.993 1.00 68.50 329 GLU A C 1
ATOM 2553 O O . GLU A 1 329 ? 51.395 0.049 -78.203 1.00 68.50 329 GLU A O 1
ATOM 2558 N N . ILE A 1 330 ? 50.020 -0.188 -79.955 1.00 67.25 330 ILE A N 1
ATOM 2559 C CA . ILE A 1 330 ? 50.325 -1.610 -80.154 1.00 67.25 330 ILE A CA 1
ATOM 2560 C C . ILE A 1 330 ? 51.757 -1.765 -80.674 1.00 67.25 330 ILE A C 1
ATOM 2562 O O . ILE A 1 330 ? 52.513 -2.589 -80.156 1.00 67.25 330 ILE A O 1
ATOM 2566 N N . VAL A 1 331 ? 52.142 -0.961 -81.671 1.00 70.06 331 VAL A N 1
ATOM 2567 C CA . VAL A 1 331 ? 53.502 -0.972 -82.232 1.00 70.06 331 VAL A CA 1
ATOM 2568 C C . VAL A 1 331 ? 54.522 -0.542 -81.174 1.00 70.06 331 VAL A C 1
ATOM 2570 O O . VAL A 1 331 ? 55.554 -1.202 -81.027 1.00 70.06 331 VAL A O 1
ATOM 2573 N N . ALA A 1 332 ? 54.207 0.485 -80.377 1.00 69.81 332 ALA A N 1
ATOM 2574 C CA . ALA A 1 332 ? 55.062 0.942 -79.282 1.00 69.81 332 ALA A CA 1
ATOM 2575 C C . ALA A 1 332 ? 55.265 -0.135 -78.199 1.00 69.81 332 ALA A C 1
ATOM 2577 O O . ALA A 1 332 ? 56.399 -0.402 -77.801 1.00 69.81 332 ALA A O 1
ATOM 2578 N N . ASN A 1 333 ? 54.197 -0.822 -77.776 1.00 68.31 333 ASN A N 1
ATOM 2579 C CA . ASN A 1 333 ? 54.287 -1.903 -76.788 1.00 68.31 333 ASN A CA 1
ATOM 2580 C C . ASN A 1 333 ? 55.059 -3.128 -77.294 1.00 68.31 333 ASN A C 1
ATOM 2582 O O . ASN A 1 333 ? 55.705 -3.812 -76.503 1.00 68.31 333 ASN A O 1
ATOM 2586 N N . ILE A 1 334 ? 54.993 -3.437 -78.592 1.00 70.44 334 ILE A N 1
ATOM 2587 C CA . ILE A 1 334 ? 55.774 -4.536 -79.174 1.00 70.44 334 ILE A CA 1
ATOM 2588 C C . ILE A 1 334 ? 57.260 -4.161 -79.232 1.00 70.44 334 ILE A C 1
ATOM 2590 O O . ILE A 1 334 ? 58.092 -4.993 -78.875 1.00 70.44 334 ILE A O 1
ATOM 2594 N N . MET A 1 335 ? 57.594 -2.920 -79.609 1.00 74.44 335 MET A N 1
ATOM 2595 C CA . MET A 1 335 ? 58.978 -2.424 -79.588 1.00 74.44 335 MET A CA 1
ATOM 2596 C C . MET A 1 335 ? 59.578 -2.441 -78.179 1.00 74.44 335 MET A C 1
ATOM 2598 O O . MET A 1 335 ? 60.679 -2.951 -77.998 1.00 74.44 335 MET A O 1
ATOM 2602 N N . LEU A 1 336 ? 58.832 -1.970 -77.176 1.00 71.12 336 LEU A N 1
ATOM 2603 C CA . LEU A 1 336 ? 59.270 -1.965 -75.775 1.00 71.12 336 LEU A CA 1
ATOM 2604 C C . LEU A 1 336 ? 59.470 -3.362 -75.179 1.00 71.12 336 LEU A C 1
ATOM 2606 O O . LEU A 1 336 ? 60.157 -3.497 -74.177 1.00 71.12 336 LEU A O 1
ATOM 2610 N N . LYS A 1 337 ? 58.853 -4.395 -75.759 1.00 67.31 337 LYS A N 1
ATOM 2611 C CA . LYS A 1 337 ? 58.932 -5.776 -75.264 1.00 67.31 337 LYS A CA 1
ATOM 2612 C C . LYS A 1 337 ? 59.966 -6.629 -76.000 1.00 67.31 337 LYS A C 1
ATOM 2614 O O . LYS A 1 337 ? 60.199 -7.768 -75.601 1.00 67.31 337 LYS A O 1
ATOM 2619 N N . LEU A 1 338 ? 60.512 -6.108 -77.101 1.00 69.00 338 LEU A N 1
ATOM 2620 C CA . LEU A 1 338 ? 61.633 -6.695 -77.836 1.00 69.00 338 LEU A CA 1
ATOM 2621 C C . LEU A 1 338 ? 62.997 -6.139 -77.385 1.00 69.00 338 LEU A C 1
ATOM 2623 O O . LEU A 1 338 ? 64.015 -6.708 -77.779 1.00 69.00 338 LEU A O 1
ATOM 2627 N N . GLN A 1 339 ? 63.014 -5.055 -76.600 1.00 56.38 339 GLN A N 1
ATOM 2628 C CA . GLN A 1 339 ? 64.174 -4.591 -75.826 1.00 56.38 339 GLN A CA 1
ATOM 2629 C C . GLN A 1 339 ? 64.187 -5.237 -74.440 1.00 56.38 339 GLN A C 1
ATOM 2631 O O . GLN A 1 339 ? 65.309 -5.467 -73.938 1.00 56.38 339 GLN A O 1
#

pLDDT: mean 82.24, std 15.15, range [30.47, 98.62]

Nearest PDB structures (foldseek):
  3ja6-assembly1_I  TM=2.503E-01  e=1.121E-01  Escherichia coli
  6ixf-assembly1_A  TM=2.292E-01  e=1.249E-01  Homo sapiens
  6djl-assembly1_C  TM=2.071E-01  e=1.063E-01  Homo sapiens
  6l7e-assembly1_B  TM=2.160E-01  e=1.070E+00  Photorhabdus luminescens

Foldseek 3Di:
DLCVVLVCLAPVCLVVLVVLLVVLVVLLVVLVVVLVVLVVVLVVLVVVLVVLVVQVVCVVVVNPPQVLNVLVVVLVVLVVVLVVCVVPDPCPDPVNVVSVVVNVVSVVVNVVSVPDDDDDDDDDPDDDPPVVVSVVVSVVSVVVSVVSVVVSVVSVVVSVVSVVSSVVSVVSSVCSVVSNVVVVVVVVVVVVVVVVVVVVVVVVVVVVVVVVCVVVVVPDDPDCPDDDDDDPDDPDDDPVVVVVVVVVVVVVVVVVVVVVVVVPDLDDDDQVSCCVPPNDRDPDDDDDDDDPVRVVVVVVVVVVVVVVVVVVVVVVVVCCCPPPHNVVVVVVVVVVVVD

Sequence (339 aa):
DFRLKNTLALPEKLQFNMSILERTEKNAADTERDILAIDEEKRLLTFEANVKAATSQTALTGTSPTAQSEIERQLDSLKLQYAAKTAIYAPTHPEMRSLKAAMDALEQELQRAQAQPAAPAQTPEEQTPAAGQQNIDVQMVDQKIKSLDERRAFLVAQAEGFKKAAADLKDIIVRTPEIAAQLGGLERQRDSLQRSMDDVNSKLAQARLGERLEQDQQGERFEVIEQPITPQDPIRPNRKKLLVLSLAAAAAAGGGVAFASEFLDTRIRTTADYASRIGGRPFAVVPYIPTRVEKRRRFALWTIAILLLILVVAAALAAVHFLVMPLDEIVANIMLKLQ

Secondary structure (DSSP, 8-state):
-HHHHTGGG-GGGHHHHHHHHHHHHHHHHHHHHHHHHHHHHHHHHHHHHHHHHHHHHHHHTT----HHHHHHHHHHHHHHHHHHHHTTS-TTSHHHHHHHHHHHHHHHHHHHHHTS---PPPPP-----HHHHHHHHHHHHHHHHHHHHHHHHHHHHHHHHHHHHHHHHHHHHHHHHHHHHHHHHHHHHHHHHHHHHHHHHHHHHHHHHHHHHHHTT-S------SPPPPPSS--SS-HHHHHHHHHHHHHHHHHHHHHHHHHT-----SHHHHHHHT-S--S--------HHHHHHHHHHHHHHHHHHHHHHHHHHHHHHHHT--HHHHHHHHHHHH-

Radius of gyration: 75.41 Å; Cα contacts (8 Å, |Δi|>4): 123; chains: 1; bounding box: 116×70×206 Å

Mean predicted aligned error: 19.04 Å